Protein AF-A0A1F3VGE9-F1 (afdb_monomer_lite)

Sequence (311 aa):
MKFPKRQTTIAITLISFIFLSLITIWVYQKYFNGPDIVFTPEELERRELYYIVLKEIDHYPPPLISSAVQFFCYKKDQKWCMENAQKLATHHSPIIRTGVAKAMAYNDSDDSFEIIQKLRTDSDEMVRAEAIIALGGHQAEEFYAKVIELQHSVETLSNLEKVALYRTLLFFDKDNEVKQHAFNSLLFFASNGNFLYSQLAREILIDNFSTHPKIIELIQREIIRGDDSKAITKGFKILAEMKSSWPKDNYKILLTSPKLLTVAAAIPILQEICPPDLEKILSNIASRDSTLLTTKAISEVRTKCQQTPQN

pLDDT: mean 82.13, std 14.39, range [37.16, 98.56]

Radius of gyration: 25.21 Å; chains: 1; bounding box: 80×40×58 Å

Foldseek 3Di:
DDDPPVVVVVVVVVVVVVVVVVVVVCCCVVQPPDPDRDDPVVNVVPPVVLVVCQVPVVPDDLQSLLVSLQCCLQPPDVPVSLVCLVVQCPDPDLSSVLSSLNSLLRPADPSSVVSLVSQCPDPDLSSNLSSLLSLLSDPDPVSVVVLVVCVVVVVVHDLSNNLSSLLSQCSDPPDPVSVVVSLVVLLCCLVPNDPVSVVSSLVSCCVPPVPPPSNLVSLLVCLLVVPDLVSLLSSVVSCVVVVHCCCVVCVVSQLPDPDLSSNVSNLVVCLVNVDPCLVVSLVSNCVSDVDPVSVVSSVNSVVSSVPDPDD

Structure (mmCIF, N/CA/C/O backbone):
data_AF-A0A1F3VGE9-F1
#
_entry.id   AF-A0A1F3VGE9-F1
#
loop_
_atom_site.group_PDB
_atom_site.id
_atom_site.type_symbol
_atom_site.label_atom_id
_atom_site.label_alt_id
_atom_site.label_comp_id
_atom_site.label_asym_id
_atom_site.label_entity_id
_atom_site.label_seq_id
_atom_site.pdbx_PDB_ins_code
_atom_site.Cartn_x
_atom_site.Cartn_y
_atom_site.Cartn_z
_atom_site.occupancy
_atom_site.B_iso_or_equiv
_atom_site.auth_seq_id
_atom_site.auth_comp_id
_atom_site.auth_asym_id
_atom_site.auth_atom_id
_atom_site.pdbx_PDB_model_num
ATOM 1 N N . MET A 1 1 ? 59.532 -19.661 28.758 1.00 49.34 1 MET A N 1
ATOM 2 C CA . MET A 1 1 ? 58.729 -20.561 27.899 1.00 49.34 1 MET A CA 1
ATOM 3 C C . MET A 1 1 ? 58.397 -19.835 26.601 1.00 49.34 1 MET A C 1
ATOM 5 O O . MET A 1 1 ? 57.721 -18.818 26.651 1.00 49.34 1 MET A O 1
ATOM 9 N N . LYS A 1 2 ? 58.939 -20.281 25.459 1.00 53.66 2 LYS A N 1
ATOM 10 C CA . LYS A 1 2 ? 58.612 -19.730 24.132 1.00 53.66 2 LYS A CA 1
ATOM 11 C C . LYS A 1 2 ? 57.452 -20.546 23.562 1.00 53.66 2 LYS A C 1
ATOM 13 O O . LYS A 1 2 ? 57.654 -21.705 23.217 1.00 53.66 2 LYS A O 1
ATOM 18 N N . PHE A 1 3 ? 56.255 -19.966 23.489 1.00 49.88 3 PHE A N 1
ATOM 19 C CA . PHE A 1 3 ? 55.147 -20.600 22.774 1.00 49.88 3 PHE A CA 1
ATOM 20 C C . PHE A 1 3 ? 55.479 -20.667 21.273 1.00 49.88 3 PHE A C 1
ATOM 22 O O . PHE A 1 3 ? 56.020 -19.700 20.723 1.00 49.88 3 PHE A O 1
ATOM 29 N N . PRO A 1 4 ? 55.208 -21.792 20.592 1.00 59.50 4 PRO A N 1
ATOM 30 C CA . PRO A 1 4 ? 55.514 -21.931 19.175 1.00 59.50 4 PRO A CA 1
ATOM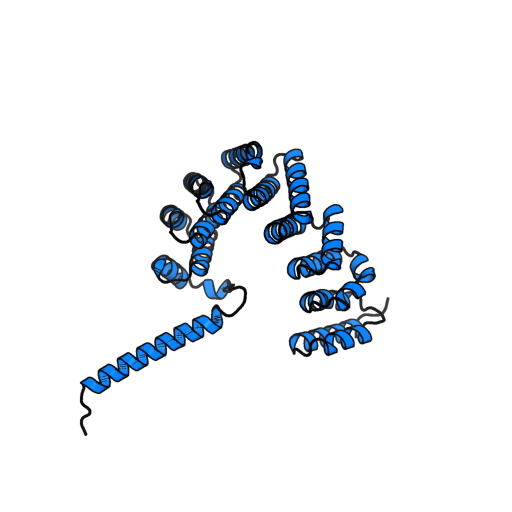 31 C C . PRO A 1 4 ? 54.661 -20.945 18.364 1.00 59.50 4 PRO A C 1
ATOM 33 O O . PRO A 1 4 ? 53.435 -21.000 18.414 1.00 59.50 4 PRO A O 1
ATOM 36 N N . LYS A 1 5 ? 55.311 -20.070 17.576 1.00 63.00 5 LYS A N 1
ATOM 37 C CA . LYS A 1 5 ? 54.693 -19.001 16.749 1.00 63.00 5 LYS A CA 1
ATOM 38 C C . LYS A 1 5 ? 53.486 -19.450 15.900 1.00 63.00 5 LYS A C 1
ATOM 40 O O . LYS A 1 5 ? 52.646 -18.635 15.523 1.00 63.00 5 LYS A O 1
ATOM 45 N N . ARG A 1 6 ? 53.385 -20.747 15.594 1.00 59.34 6 ARG A N 1
ATOM 46 C CA . ARG A 1 6 ? 52.264 -21.340 14.851 1.00 59.34 6 ARG A CA 1
ATOM 47 C C . ARG A 1 6 ? 50.955 -21.380 15.647 1.00 59.34 6 ARG A C 1
ATOM 49 O O . ARG A 1 6 ? 49.903 -21.159 15.062 1.00 59.34 6 ARG A O 1
ATOM 56 N N . GLN A 1 7 ? 51.007 -21.610 16.960 1.00 59.94 7 GLN A N 1
ATOM 57 C CA . GLN A 1 7 ? 49.802 -21.685 17.796 1.00 59.94 7 GLN A CA 1
ATOM 58 C C . GLN A 1 7 ? 49.171 -20.306 18.019 1.00 59.94 7 GLN A C 1
ATOM 60 O O . GLN A 1 7 ? 47.950 -20.183 18.018 1.00 59.94 7 GLN A O 1
ATOM 65 N N . THR A 1 8 ? 49.985 -19.253 18.108 1.00 68.00 8 THR A N 1
ATOM 66 C CA . THR A 1 8 ? 49.504 -17.870 18.234 1.00 68.00 8 THR A CA 1
ATOM 67 C C . THR A 1 8 ? 48.789 -17.384 16.978 1.00 68.00 8 THR A C 1
ATOM 69 O O . THR A 1 8 ? 47.780 -16.697 17.082 1.00 68.00 8 THR A O 1
ATOM 72 N N . THR A 1 9 ? 49.261 -17.778 15.792 1.00 71.19 9 THR A N 1
ATOM 73 C CA . THR A 1 9 ? 48.632 -17.374 14.524 1.00 71.19 9 THR A CA 1
ATOM 74 C C . THR A 1 9 ? 47.241 -17.995 14.379 1.00 71.19 9 THR A C 1
ATOM 76 O O . THR A 1 9 ? 46.285 -17.285 14.093 1.00 71.19 9 THR A O 1
ATOM 79 N N . ILE A 1 10 ? 47.103 -19.294 14.673 1.00 70.31 10 ILE A N 1
ATOM 80 C CA . ILE A 1 10 ? 45.812 -20.002 14.609 1.00 70.31 10 ILE A CA 1
ATOM 81 C C . ILE A 1 10 ? 44.817 -19.428 15.626 1.00 70.31 10 ILE A C 1
ATOM 83 O O . ILE A 1 10 ? 43.655 -19.220 15.289 1.00 70.31 10 ILE A O 1
ATOM 87 N N . ALA A 1 11 ? 45.272 -19.118 16.845 1.00 71.25 11 ALA A N 1
ATOM 88 C CA . ALA A 1 11 ? 44.423 -18.520 17.872 1.00 71.25 11 ALA A CA 1
ATOM 89 C C . ALA A 1 11 ? 43.894 -17.136 17.459 1.00 71.25 11 ALA A C 1
ATOM 91 O O . ALA A 1 11 ? 42.712 -16.860 17.639 1.00 71.25 11 ALA A O 1
ATOM 92 N N . ILE A 1 12 ? 44.734 -16.291 16.853 1.00 73.50 12 ILE A N 1
ATOM 93 C CA . ILE A 1 12 ? 44.317 -14.966 16.370 1.00 73.50 12 ILE A CA 1
ATOM 94 C C . ILE A 1 12 ? 43.288 -15.103 15.243 1.00 73.50 12 ILE A C 1
ATOM 96 O O . ILE A 1 12 ? 42.254 -14.446 15.293 1.00 73.50 12 ILE A O 1
ATOM 100 N N . THR A 1 13 ? 43.508 -15.994 14.270 1.00 69.88 13 THR A N 1
ATOM 101 C CA . THR A 1 13 ? 42.551 -16.202 13.171 1.00 69.88 13 THR A CA 1
ATOM 102 C C . THR A 1 13 ? 41.205 -16.730 13.675 1.00 69.88 13 THR A C 1
ATOM 104 O O . THR A 1 13 ? 40.162 -16.260 13.223 1.00 69.88 13 THR A O 1
ATOM 107 N N . LEU A 1 14 ? 41.207 -17.649 14.648 1.00 61.91 14 LEU A N 1
ATOM 108 C CA . LEU A 1 14 ? 39.972 -18.159 15.253 1.00 61.91 14 LEU A CA 1
ATOM 109 C C . LEU A 1 14 ? 39.219 -17.069 16.023 1.00 61.91 14 LEU A C 1
ATOM 111 O O . LEU A 1 14 ? 38.004 -16.954 15.888 1.00 61.91 14 LEU A O 1
ATOM 115 N N . ILE A 1 15 ? 39.931 -16.250 16.803 1.00 69.62 15 ILE A N 1
ATOM 116 C CA . ILE A 1 15 ? 39.333 -15.146 17.563 1.00 69.62 15 ILE A CA 1
ATOM 117 C C . ILE A 1 15 ? 38.744 -14.103 16.610 1.00 69.62 15 ILE A C 1
ATOM 119 O O . ILE A 1 15 ? 37.612 -13.674 16.816 1.00 69.62 15 ILE A O 1
ATOM 123 N N . SER A 1 16 ? 39.453 -13.741 15.537 1.00 61.44 16 SER A N 1
ATOM 124 C CA . SER A 1 16 ? 38.932 -12.828 14.516 1.00 61.44 16 SER A CA 1
ATOM 125 C C . SER A 1 16 ? 37.688 -13.389 13.825 1.00 61.44 16 SER A C 1
ATOM 127 O O . SER A 1 16 ? 36.735 -12.644 13.624 1.00 61.44 16 SER A O 1
ATOM 129 N N . PHE A 1 17 ? 37.651 -14.689 13.516 1.00 61.88 17 PHE A N 1
ATOM 130 C CA . PHE A 1 17 ? 36.489 -15.329 12.891 1.00 61.88 17 PHE A CA 1
ATOM 131 C C . PHE A 1 17 ? 35.273 -15.385 13.826 1.00 61.88 17 PHE A C 1
ATOM 133 O O . PHE A 1 17 ? 34.155 -15.085 13.408 1.00 61.88 17 PHE A O 1
ATOM 140 N N . ILE A 1 18 ? 35.486 -15.712 15.104 1.00 61.31 18 ILE A N 1
ATOM 141 C CA . ILE A 1 18 ? 34.432 -15.707 16.128 1.00 61.31 18 ILE A CA 1
ATOM 142 C C . ILE A 1 18 ? 33.910 -14.285 16.338 1.00 61.31 18 ILE A C 1
ATOM 144 O O . ILE A 1 18 ? 32.702 -14.084 16.392 1.00 61.31 18 ILE A O 1
ATOM 148 N N . PHE A 1 19 ? 34.794 -13.290 16.402 1.00 59.34 19 PHE A N 1
ATOM 149 C CA . PHE A 1 19 ? 34.399 -11.895 16.577 1.00 59.34 19 PHE A CA 1
ATOM 150 C C . PHE A 1 19 ? 33.610 -11.372 15.371 1.00 59.34 19 PHE A C 1
ATOM 152 O O . PHE A 1 19 ? 32.571 -10.744 15.557 1.00 59.34 19 PHE A O 1
ATOM 159 N N . LEU A 1 20 ? 34.033 -11.700 14.144 1.00 54.12 20 LEU A N 1
ATOM 160 C CA . LEU A 1 20 ? 33.279 -11.367 12.934 1.00 54.12 20 LEU A CA 1
ATOM 161 C C . LEU A 1 20 ? 31.905 -12.043 12.945 1.00 54.12 20 LEU A C 1
ATOM 163 O O . LEU A 1 20 ? 30.905 -11.373 12.739 1.00 54.12 20 LEU A O 1
ATOM 167 N N . SER A 1 21 ? 31.848 -13.336 13.277 1.00 52.16 21 SER A N 1
ATOM 168 C CA . SER A 1 21 ? 30.598 -14.103 13.337 1.00 52.16 21 SER A CA 1
ATOM 169 C C . SER A 1 21 ? 29.644 -13.569 14.405 1.00 52.16 21 SER A C 1
ATOM 171 O O . SER A 1 21 ? 28.446 -13.488 14.167 1.00 52.16 21 SER A O 1
ATOM 173 N N . LEU A 1 22 ? 30.155 -13.156 15.568 1.00 50.38 22 LEU A N 1
ATOM 174 C CA . LEU A 1 22 ? 29.355 -12.550 16.632 1.00 50.38 22 LEU A CA 1
ATOM 175 C C . LEU A 1 22 ? 28.883 -11.142 16.269 1.00 50.38 22 LEU A C 1
ATOM 177 O O . LEU A 1 22 ? 27.759 -10.795 16.611 1.00 50.38 22 LEU A O 1
ATOM 181 N N . ILE A 1 23 ? 29.680 -10.354 15.539 1.00 53.56 23 ILE A N 1
ATOM 182 C CA . ILE A 1 23 ? 29.220 -9.084 14.964 1.00 53.56 23 ILE A CA 1
ATOM 183 C C . ILE A 1 23 ? 28.134 -9.352 13.930 1.00 53.56 23 ILE A C 1
ATOM 185 O O . ILE A 1 23 ? 27.104 -8.696 13.977 1.00 53.56 23 ILE A O 1
ATOM 189 N N . THR A 1 24 ? 28.305 -10.330 13.039 1.00 47.81 24 THR A N 1
ATOM 190 C CA . THR A 1 24 ? 27.289 -10.686 12.045 1.00 47.81 24 THR A CA 1
ATOM 191 C C . THR A 1 24 ? 26.015 -11.183 12.714 1.00 47.81 24 THR A C 1
ATOM 193 O O . THR A 1 24 ? 24.946 -10.749 12.318 1.00 47.81 24 THR A O 1
ATOM 196 N N . ILE A 1 25 ? 26.098 -12.018 13.756 1.00 46.88 25 ILE A N 1
ATOM 197 C CA . ILE A 1 25 ? 24.939 -12.499 14.522 1.00 46.88 25 ILE A CA 1
ATOM 198 C C . ILE A 1 25 ? 24.297 -11.365 15.319 1.00 46.88 25 ILE A C 1
ATOM 200 O O . ILE A 1 25 ? 23.079 -11.284 15.354 1.00 46.88 25 ILE A O 1
ATOM 204 N N . TRP A 1 26 ? 25.070 -10.470 15.934 1.00 52.56 26 TRP A N 1
ATOM 205 C CA . TRP A 1 26 ? 24.529 -9.323 16.663 1.00 52.56 26 TRP A CA 1
ATOM 206 C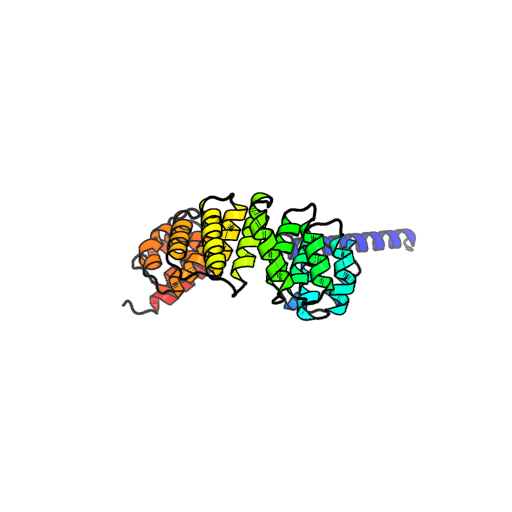 C . TRP A 1 26 ? 23.876 -8.320 15.715 1.00 52.56 26 TRP A C 1
ATOM 208 O O . TRP A 1 26 ? 22.783 -7.847 15.995 1.00 52.56 26 TRP A O 1
ATOM 218 N N . VAL A 1 27 ? 24.489 -8.053 14.560 1.00 47.47 27 VAL A N 1
ATOM 219 C CA . VAL A 1 27 ? 23.890 -7.269 13.477 1.00 47.47 27 VAL A CA 1
ATOM 220 C C . VAL A 1 27 ? 22.631 -7.983 12.976 1.00 47.47 27 VAL A C 1
ATOM 222 O O . VAL A 1 27 ? 21.576 -7.375 12.874 1.00 47.47 27 VAL A O 1
ATOM 225 N N . TYR A 1 28 ? 22.677 -9.294 12.767 1.00 42.28 28 TYR A N 1
ATOM 226 C CA . TYR A 1 28 ? 21.523 -10.080 12.345 1.00 42.28 28 TYR A CA 1
ATOM 227 C C . TYR A 1 28 ? 20.379 -10.039 13.373 1.00 42.28 28 TYR A C 1
ATOM 229 O O . TYR A 1 28 ? 19.236 -9.767 13.040 1.00 42.28 28 TYR A O 1
ATOM 237 N N . GLN A 1 29 ? 20.664 -10.226 14.656 1.00 45.66 29 GLN A N 1
ATOM 238 C CA . GLN A 1 29 ? 19.653 -10.221 15.712 1.00 45.66 29 GLN A CA 1
ATOM 239 C C . GLN A 1 29 ? 19.107 -8.820 15.987 1.00 45.66 29 GLN A C 1
ATOM 241 O O . GLN A 1 29 ? 17.907 -8.667 16.198 1.00 45.66 29 GLN A O 1
ATOM 246 N N . LYS A 1 30 ? 19.968 -7.800 15.964 1.00 44.12 30 LYS A N 1
ATOM 247 C CA . LYS A 1 30 ? 19.589 -6.406 16.209 1.00 44.12 30 LYS A CA 1
ATOM 248 C C . LYS A 1 30 ? 18.834 -5.794 15.033 1.00 44.12 30 LYS A C 1
ATOM 250 O O . LYS A 1 30 ? 17.945 -4.983 15.264 1.00 44.12 30 LYS A O 1
ATOM 255 N N . TYR A 1 31 ? 19.181 -6.175 13.805 1.00 42.12 31 TYR A N 1
ATOM 256 C CA . TYR A 1 31 ? 18.636 -5.557 12.599 1.00 42.12 31 TYR A CA 1
ATOM 257 C C . TYR A 1 31 ? 17.689 -6.460 11.801 1.00 42.12 31 TYR A C 1
ATOM 259 O O . TYR A 1 31 ? 16.960 -5.908 10.998 1.00 42.12 31 TYR A O 1
ATOM 267 N N . PHE A 1 32 ? 17.643 -7.789 11.998 1.00 43.38 32 PHE A N 1
ATOM 268 C CA . PHE A 1 32 ? 16.912 -8.723 11.111 1.00 43.38 32 PHE A CA 1
ATOM 269 C C . PHE A 1 32 ? 15.907 -9.676 11.793 1.00 43.38 32 PHE A C 1
ATOM 271 O O . PHE A 1 32 ? 15.154 -10.333 11.082 1.00 43.38 32 PHE A O 1
ATOM 278 N N . ASN A 1 33 ? 15.820 -9.741 13.130 1.00 38.09 33 ASN A N 1
ATOM 279 C CA . ASN A 1 33 ? 14.820 -10.572 13.840 1.00 38.09 33 ASN A CA 1
ATOM 280 C C . ASN A 1 33 ? 13.519 -9.824 14.222 1.00 38.09 33 ASN A C 1
ATOM 282 O O . ASN A 1 33 ? 12.713 -10.335 15.000 1.00 38.09 33 ASN A O 1
ATOM 286 N N . GLY A 1 34 ? 13.302 -8.619 13.686 1.00 39.38 34 GLY A N 1
ATOM 287 C CA . GLY A 1 34 ? 12.029 -7.895 13.767 1.00 39.38 34 GLY A CA 1
ATOM 288 C C . GLY A 1 34 ? 11.223 -8.043 12.467 1.00 39.38 34 GLY A C 1
ATOM 289 O O . GLY A 1 34 ? 11.831 -8.163 11.406 1.00 39.38 34 GLY A O 1
ATOM 290 N N . PRO A 1 35 ? 9.877 -8.023 12.511 1.00 37.16 35 PRO A N 1
ATOM 291 C CA . PRO A 1 35 ? 9.037 -8.319 11.348 1.00 37.16 35 PRO A CA 1
ATOM 292 C C . PRO A 1 35 ? 9.045 -7.273 10.220 1.00 37.16 35 PRO A C 1
ATOM 294 O O . PRO A 1 35 ? 8.395 -7.514 9.220 1.00 37.16 35 PRO A O 1
ATOM 297 N N . ASP A 1 36 ? 9.780 -6.166 10.318 1.00 41.88 36 ASP A N 1
ATOM 298 C CA . ASP A 1 36 ? 9.982 -5.211 9.222 1.00 41.88 36 ASP A CA 1
ATOM 299 C C . ASP A 1 36 ? 11.274 -4.422 9.518 1.00 41.88 36 ASP A C 1
ATOM 301 O O . ASP A 1 36 ? 11.336 -3.661 10.485 1.00 41.88 36 ASP A O 1
ATOM 305 N N . ILE A 1 37 ? 12.336 -4.615 8.728 1.00 45.12 37 ILE A N 1
ATOM 306 C CA . ILE A 1 37 ? 13.574 -3.828 8.860 1.00 45.12 37 ILE A CA 1
ATOM 307 C C . ILE A 1 37 ? 13.350 -2.480 8.183 1.00 45.12 37 ILE A C 1
ATOM 309 O O . ILE A 1 37 ? 13.456 -2.361 6.963 1.00 45.12 37 ILE A O 1
ATOM 313 N N . VAL A 1 38 ? 13.073 -1.453 8.977 1.00 46.47 38 VAL A N 1
ATOM 314 C CA . VAL A 1 38 ? 13.144 -0.058 8.540 1.00 46.47 38 VAL A CA 1
ATOM 315 C C . VAL A 1 38 ? 14.369 0.541 9.217 1.00 46.47 38 VAL A C 1
ATOM 317 O O . VAL A 1 38 ? 14.313 0.898 10.391 1.00 46.47 38 VAL A O 1
ATOM 320 N N . PHE A 1 39 ? 15.498 0.614 8.506 1.00 48.69 39 PHE A N 1
ATOM 321 C CA . PHE A 1 39 ? 16.605 1.462 8.956 1.00 48.69 39 PHE A CA 1
ATOM 322 C C . PHE A 1 39 ? 16.076 2.892 9.083 1.00 48.69 39 PHE A C 1
ATOM 324 O O . PHE A 1 39 ? 15.356 3.360 8.192 1.00 48.69 39 PHE A O 1
ATOM 331 N N . THR A 1 40 ? 16.402 3.594 10.169 1.00 49.88 40 THR A N 1
ATOM 332 C CA . THR A 1 40 ? 15.954 4.984 10.277 1.00 49.88 40 THR A CA 1
ATOM 333 C C . THR A 1 40 ? 16.675 5.828 9.219 1.00 49.88 40 THR A C 1
ATOM 335 O O . THR A 1 40 ? 17.835 5.553 8.888 1.00 49.88 40 THR A O 1
ATOM 338 N N . PRO A 1 41 ? 16.029 6.869 8.666 1.00 48.59 41 PRO A N 1
ATOM 339 C CA . PRO A 1 41 ? 16.685 7.796 7.745 1.00 48.59 41 PRO A CA 1
ATOM 340 C C . PRO A 1 41 ? 18.025 8.345 8.275 1.00 48.59 41 PRO A C 1
ATOM 342 O O . PRO A 1 41 ? 18.946 8.551 7.491 1.00 48.59 41 PRO A O 1
ATOM 345 N N . GLU A 1 42 ? 18.167 8.502 9.597 1.00 54.81 42 GLU A N 1
ATOM 346 C CA . GLU A 1 42 ? 19.389 8.965 10.274 1.00 54.81 42 GLU A CA 1
ATOM 347 C C . GLU A 1 42 ? 20.516 7.917 10.311 1.00 54.81 42 GLU A C 1
ATOM 349 O O . GLU A 1 42 ? 21.690 8.263 10.183 1.00 54.81 42 GLU A O 1
ATOM 354 N N . GLU A 1 43 ? 20.197 6.624 10.437 1.00 54.81 43 GLU A N 1
ATOM 355 C CA . GLU A 1 43 ? 21.196 5.543 10.348 1.00 54.81 43 GLU A CA 1
ATOM 356 C C . GLU A 1 43 ? 21.736 5.382 8.917 1.00 54.81 43 GLU A C 1
ATOM 358 O O . GLU A 1 43 ? 22.895 5.013 8.709 1.00 54.81 43 GLU A O 1
ATOM 363 N N . LEU A 1 44 ? 20.903 5.722 7.935 1.00 54.31 44 LEU A N 1
ATOM 364 C CA . LEU A 1 44 ? 21.164 5.638 6.501 1.00 54.31 44 LEU A CA 1
ATOM 365 C C . LEU A 1 44 ? 21.806 6.900 5.901 1.00 54.31 44 LEU A C 1
ATOM 367 O O . LEU A 1 44 ? 22.292 6.872 4.769 1.00 54.31 44 LEU A O 1
ATOM 371 N N . GLU A 1 45 ? 21.856 8.009 6.640 1.00 57.09 45 GLU A N 1
ATOM 372 C CA . GLU A 1 45 ? 22.426 9.274 6.160 1.00 57.09 45 GLU A CA 1
ATOM 373 C C . GLU A 1 45 ? 23.949 9.236 5.952 1.00 57.09 45 GLU A C 1
ATOM 375 O O . GLU A 1 45 ? 24.519 10.120 5.297 1.00 57.09 45 GLU A O 1
ATOM 380 N N . ARG A 1 46 ? 24.636 8.189 6.431 1.00 62.44 46 ARG A N 1
ATOM 381 C CA . ARG A 1 46 ? 26.052 7.969 6.113 1.00 62.44 46 ARG A CA 1
ATOM 382 C C . ARG A 1 46 ? 26.189 7.527 4.658 1.00 62.44 46 ARG A C 1
ATOM 384 O O . ARG A 1 46 ? 26.238 6.338 4.362 1.00 62.44 46 ARG A O 1
ATOM 391 N N . ARG A 1 47 ? 26.308 8.512 3.760 1.00 56.12 47 ARG A N 1
ATOM 392 C CA . ARG A 1 47 ? 26.534 8.378 2.303 1.00 56.12 47 ARG A CA 1
ATOM 393 C C . ARG A 1 47 ? 27.476 7.230 1.922 1.00 56.12 47 ARG A C 1
ATOM 395 O O . ARG A 1 47 ? 27.235 6.544 0.935 1.00 56.12 47 ARG A O 1
ATOM 402 N N . GLU A 1 48 ? 28.532 7.022 2.702 1.00 65.62 48 GLU A N 1
ATOM 403 C CA . GLU A 1 48 ? 29.527 5.974 2.466 1.00 65.62 48 GLU A CA 1
ATOM 404 C C . GLU A 1 48 ? 28.946 4.564 2.575 1.00 65.62 48 GLU A C 1
ATOM 406 O O . GLU A 1 48 ? 29.247 3.727 1.732 1.00 65.62 48 GLU A O 1
ATOM 411 N N . LEU A 1 49 ? 28.069 4.307 3.550 1.00 63.94 49 LEU A N 1
ATOM 412 C CA . LEU A 1 49 ? 27.499 2.979 3.791 1.00 63.94 49 LEU A CA 1
ATOM 413 C C . LEU A 1 49 ? 26.730 2.484 2.565 1.00 63.94 49 LEU A C 1
ATOM 415 O O . LEU A 1 49 ? 26.808 1.335 2.158 1.00 63.94 49 LEU A O 1
ATOM 419 N N . TYR A 1 50 ? 26.023 3.411 1.950 1.00 68.12 50 TYR A N 1
ATOM 420 C CA . TYR A 1 50 ? 25.096 3.182 0.868 1.00 68.12 50 TYR A CA 1
ATOM 421 C C . TYR A 1 50 ? 25.836 2.996 -0.469 1.00 68.12 50 TYR A C 1
ATOM 423 O O . TYR A 1 50 ? 25.543 2.068 -1.221 1.00 68.12 50 TYR A O 1
ATOM 431 N N . TYR A 1 51 ? 26.888 3.789 -0.705 1.00 66.50 51 TYR A N 1
ATOM 432 C CA . TYR A 1 51 ? 27.833 3.557 -1.801 1.00 66.50 51 TYR A CA 1
ATOM 433 C C . TYR A 1 51 ? 28.578 2.223 -1.659 1.00 66.50 51 TYR A C 1
ATOM 435 O O . TYR A 1 51 ? 28.810 1.545 -2.657 1.00 66.50 51 TYR A O 1
ATOM 443 N N . ILE A 1 52 ? 28.946 1.834 -0.435 1.00 68.56 52 ILE A N 1
ATOM 444 C CA . ILE A 1 52 ? 29.588 0.544 -0.153 1.00 68.56 52 ILE A CA 1
ATOM 445 C C . ILE A 1 52 ? 28.616 -0.608 -0.430 1.00 68.56 52 ILE A C 1
ATOM 447 O O . ILE A 1 52 ? 28.992 -1.550 -1.120 1.00 68.56 52 ILE A O 1
ATOM 451 N N . VAL A 1 53 ? 27.362 -0.506 0.028 1.00 70.25 53 VAL A N 1
ATOM 452 C CA . VAL A 1 53 ? 26.310 -1.504 -0.238 1.00 70.25 53 VAL A CA 1
ATOM 453 C C . VAL A 1 53 ? 26.119 -1.735 -1.735 1.00 70.25 53 VAL A C 1
ATOM 455 O O . VAL A 1 53 ? 25.967 -2.871 -2.168 1.00 70.25 53 VAL A O 1
ATOM 458 N N . LEU A 1 54 ? 26.168 -0.672 -2.536 1.00 69.81 54 LEU A N 1
ATOM 459 C CA . LEU A 1 54 ? 25.957 -0.761 -3.980 1.00 69.81 54 LEU A CA 1
ATOM 460 C C . LEU A 1 54 ? 27.197 -1.222 -4.756 1.00 69.81 54 LEU A C 1
ATOM 462 O O . LEU A 1 54 ? 27.053 -1.865 -5.794 1.00 69.81 54 LEU A O 1
ATOM 466 N N . LYS A 1 55 ? 28.408 -0.931 -4.264 1.00 74.50 55 LYS A N 1
ATOM 467 C CA . LYS A 1 55 ? 29.653 -1.487 -4.824 1.00 74.50 55 LYS A CA 1
ATOM 468 C C . LYS A 1 55 ? 29.780 -2.984 -4.567 1.00 74.50 55 LYS A C 1
ATOM 470 O O . LYS A 1 55 ? 30.301 -3.700 -5.412 1.00 74.50 55 LYS A O 1
ATOM 475 N N . GLU A 1 56 ? 29.263 -3.438 -3.435 1.00 79.75 56 GLU A N 1
ATOM 476 C CA . GLU A 1 56 ? 29.331 -4.821 -2.973 1.00 79.75 56 GLU A CA 1
ATOM 477 C C . GLU A 1 56 ? 27.944 -5.473 -3.010 1.00 79.75 56 GLU A C 1
ATOM 479 O O . GLU A 1 56 ? 27.536 -6.152 -2.072 1.00 79.75 56 GLU A O 1
ATOM 484 N N . ILE A 1 57 ? 27.192 -5.237 -4.088 1.00 76.44 57 ILE A N 1
ATOM 485 C CA . ILE A 1 57 ? 25.778 -5.619 -4.180 1.00 76.44 57 ILE A CA 1
ATOM 486 C C . ILE A 1 57 ? 25.536 -7.121 -3.973 1.00 76.44 57 ILE A C 1
ATOM 488 O O . ILE A 1 57 ? 24.501 -7.513 -3.452 1.00 76.44 57 ILE A O 1
ATOM 492 N N . ASP A 1 58 ? 26.508 -7.966 -4.308 1.00 76.94 58 ASP A N 1
ATOM 493 C CA . ASP A 1 58 ? 26.409 -9.415 -4.118 1.00 76.94 58 ASP A CA 1
ATOM 494 C C . ASP A 1 58 ? 26.639 -9.849 -2.653 1.00 76.94 58 ASP A C 1
ATOM 496 O O . ASP A 1 58 ? 26.345 -10.985 -2.285 1.00 76.94 58 ASP A O 1
ATOM 500 N N . HIS A 1 59 ? 27.137 -8.951 -1.796 1.00 78.38 59 HIS A N 1
ATOM 501 C CA . HIS A 1 59 ? 27.480 -9.224 -0.396 1.00 78.38 59 HIS A CA 1
ATOM 502 C C . HIS A 1 59 ? 26.410 -8.775 0.607 1.00 78.38 59 HIS A C 1
ATOM 504 O O . HIS A 1 59 ? 26.526 -9.084 1.796 1.00 78.38 59 HIS A O 1
ATOM 510 N N . TYR A 1 60 ? 25.373 -8.056 0.164 1.00 76.56 60 TYR A N 1
ATOM 511 C CA . TYR A 1 60 ? 24.330 -7.531 1.046 1.00 76.56 60 TYR A CA 1
ATOM 512 C C . TYR A 1 60 ? 22.962 -8.186 0.812 1.00 76.56 60 TYR A C 1
ATOM 514 O O . TYR A 1 60 ? 22.655 -8.652 -0.285 1.00 76.56 60 TYR A O 1
ATOM 522 N N . PRO A 1 61 ? 22.089 -8.211 1.836 1.00 80.50 61 PRO A N 1
ATOM 523 C CA . PRO A 1 61 ? 20.732 -8.715 1.678 1.00 80.50 61 PRO A CA 1
ATOM 524 C C . PRO A 1 61 ? 19.943 -7.905 0.630 1.00 80.50 61 PRO A C 1
ATOM 526 O O . PRO A 1 61 ? 19.948 -6.670 0.689 1.00 80.50 61 PRO A O 1
ATOM 529 N N . PRO A 1 62 ? 19.180 -8.560 -0.268 1.00 80.31 62 PRO A N 1
ATOM 530 C CA . PRO A 1 62 ? 18.405 -7.877 -1.306 1.00 80.31 62 PRO A CA 1
ATOM 531 C C . PRO A 1 62 ? 17.482 -6.741 -0.825 1.00 80.31 62 PRO A C 1
ATOM 533 O O . PRO A 1 62 ? 17.407 -5.731 -1.526 1.00 80.31 62 PRO A O 1
ATOM 536 N N . PRO A 1 63 ? 16.809 -6.824 0.346 1.00 77.62 63 PRO A N 1
ATOM 537 C CA . PRO A 1 63 ? 15.989 -5.715 0.841 1.00 77.62 63 PRO A CA 1
ATOM 538 C C . PRO A 1 63 ? 16.791 -4.441 1.128 1.00 77.62 63 PRO A C 1
ATOM 540 O O . PRO A 1 63 ? 16.345 -3.349 0.787 1.00 77.62 63 PRO A O 1
ATOM 543 N N . LEU A 1 64 ? 17.996 -4.571 1.695 1.00 76.06 64 LEU A N 1
ATOM 544 C CA . LEU A 1 64 ? 18.865 -3.425 1.977 1.00 76.06 64 LEU A CA 1
ATOM 545 C C . LEU A 1 64 ? 19.307 -2.745 0.676 1.00 76.06 64 LEU A C 1
ATOM 547 O O . LEU A 1 64 ? 19.288 -1.521 0.574 1.00 76.06 64 LEU A O 1
ATOM 551 N N . ILE A 1 65 ? 19.651 -3.544 -0.332 1.00 79.44 65 ILE A N 1
ATOM 552 C CA . ILE A 1 65 ? 20.042 -3.052 -1.655 1.00 79.44 65 ILE A CA 1
ATOM 553 C C . ILE A 1 65 ? 18.868 -2.352 -2.339 1.00 79.44 65 ILE A C 1
ATOM 555 O O . ILE A 1 65 ? 19.033 -1.266 -2.882 1.00 79.44 65 ILE A O 1
ATOM 559 N N . SER A 1 66 ? 17.673 -2.938 -2.285 1.00 79.81 66 SER A N 1
ATOM 560 C CA . SER A 1 66 ? 16.460 -2.342 -2.852 1.00 79.81 66 SER A CA 1
ATOM 561 C C . SER A 1 66 ? 16.159 -0.968 -2.243 1.00 79.81 66 SER A C 1
ATOM 563 O O . SER A 1 66 ? 15.917 -0.007 -2.976 1.00 79.81 66 SER A O 1
ATOM 565 N N . SER A 1 67 ? 16.260 -0.842 -0.915 1.00 78.19 67 SER A N 1
ATOM 566 C CA . SER A 1 67 ? 16.127 0.439 -0.211 1.00 78.19 67 SER A CA 1
ATOM 567 C C . SER A 1 67 ? 17.233 1.429 -0.582 1.00 78.19 67 SER A C 1
ATOM 569 O O . SER A 1 67 ? 16.953 2.612 -0.777 1.00 78.19 67 SER A O 1
ATOM 571 N N . ALA A 1 68 ? 18.474 0.955 -0.738 1.00 79.00 68 ALA A N 1
ATOM 572 C CA . ALA A 1 68 ? 19.592 1.781 -1.187 1.00 79.00 68 ALA A CA 1
ATOM 573 C C . ALA A 1 68 ? 19.342 2.376 -2.572 1.00 79.00 68 ALA A C 1
ATOM 575 O O . ALA A 1 68 ? 19.459 3.587 -2.750 1.00 79.00 68 ALA A O 1
ATOM 576 N N . VAL A 1 69 ? 18.943 1.541 -3.535 1.00 81.88 69 VAL A N 1
ATOM 577 C CA . VAL A 1 69 ? 18.636 1.967 -4.906 1.00 81.88 69 VAL A CA 1
ATOM 578 C C . VAL A 1 69 ? 17.553 3.047 -4.903 1.00 81.88 69 VAL A C 1
ATOM 580 O O . VAL A 1 69 ? 17.761 4.118 -5.470 1.00 81.88 69 VAL A O 1
ATOM 583 N N . GLN A 1 70 ? 16.443 2.816 -4.195 1.00 81.88 70 GLN A N 1
ATOM 584 C CA . GLN A 1 70 ? 15.359 3.798 -4.067 1.00 81.88 70 GLN A CA 1
ATOM 585 C C . GLN A 1 70 ? 15.849 5.124 -3.473 1.00 81.88 70 GLN A C 1
ATOM 587 O O . GLN A 1 70 ? 15.573 6.193 -4.018 1.00 81.88 70 GLN A O 1
ATOM 592 N N . PHE A 1 71 ? 16.619 5.065 -2.383 1.00 80.88 71 PHE A N 1
ATOM 593 C CA . PHE A 1 71 ?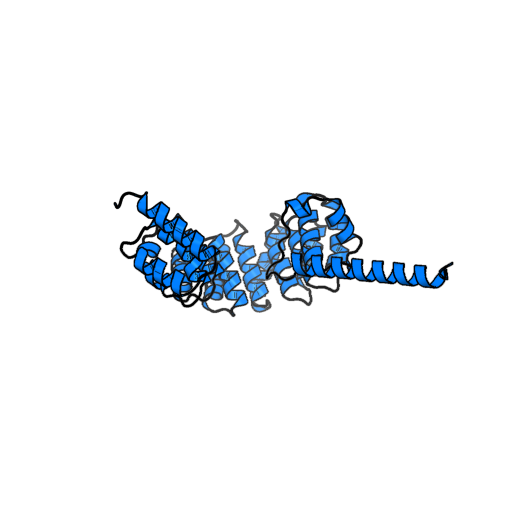 17.124 6.255 -1.706 1.00 80.88 71 PHE A CA 1
ATOM 594 C C . PHE A 1 71 ? 18.052 7.096 -2.597 1.00 80.88 71 PHE A C 1
ATOM 596 O O . PHE A 1 71 ? 17.896 8.318 -2.665 1.00 80.88 71 PHE A O 1
ATOM 603 N N . PHE A 1 72 ? 19.002 6.467 -3.296 1.00 77.62 72 PHE A N 1
ATOM 604 C CA . PHE A 1 72 ? 19.949 7.188 -4.154 1.00 77.62 72 PHE A CA 1
ATOM 605 C C . PHE A 1 72 ? 19.276 7.882 -5.325 1.00 77.62 72 PHE A C 1
ATOM 607 O O . PHE A 1 72 ? 19.548 9.062 -5.573 1.00 77.62 72 PHE A O 1
ATOM 614 N N . CYS A 1 73 ? 18.392 7.153 -6.002 1.00 78.56 73 CYS A N 1
ATOM 615 C CA . CYS A 1 73 ? 17.652 7.661 -7.142 1.00 78.56 73 CYS A CA 1
ATOM 616 C C . CYS A 1 73 ? 16.725 8.814 -6.750 1.00 78.56 73 CYS A C 1
ATOM 618 O O . CYS A 1 73 ? 16.643 9.796 -7.480 1.00 78.56 73 CYS A O 1
ATOM 620 N N . TYR A 1 74 ? 16.102 8.753 -5.567 1.00 79.75 74 TYR A N 1
ATOM 621 C CA . TYR A 1 74 ? 15.218 9.820 -5.099 1.00 79.75 74 TYR A CA 1
ATOM 622 C C . TYR A 1 74 ? 15.961 11.077 -4.610 1.00 79.75 74 TYR A C 1
ATOM 624 O O . TYR A 1 74 ? 15.494 12.193 -4.827 1.00 79.75 74 TYR A O 1
ATOM 632 N N . LYS A 1 75 ? 17.087 10.940 -3.891 1.00 74.25 75 LYS A N 1
ATOM 633 C CA . LYS A 1 75 ? 17.649 12.062 -3.108 1.00 74.25 75 LYS A CA 1
ATOM 634 C C . LYS A 1 75 ? 18.953 12.666 -3.602 1.00 74.25 75 LYS A C 1
ATOM 636 O O . LYS A 1 75 ? 19.280 13.754 -3.118 1.00 74.25 75 LYS A O 1
ATOM 641 N N . LYS A 1 76 ? 19.767 11.972 -4.403 1.00 66.62 76 LYS A N 1
ATOM 642 C CA . LYS A 1 76 ? 21.200 12.323 -4.457 1.00 66.62 76 LYS A CA 1
ATOM 643 C C . LYS A 1 76 ? 21.835 12.340 -5.833 1.00 66.62 76 LYS A C 1
ATOM 645 O O . LYS A 1 76 ? 22.573 13.284 -6.096 1.00 66.62 76 LYS A O 1
ATOM 650 N N . ASP A 1 77 ? 21.625 11.319 -6.656 1.00 75.75 77 ASP A N 1
ATOM 651 C CA . ASP A 1 77 ? 22.449 11.151 -7.854 1.00 75.75 77 ASP A CA 1
ATOM 652 C C . ASP A 1 77 ? 21.674 10.454 -8.975 1.00 75.75 77 ASP A C 1
ATOM 654 O O . ASP A 1 77 ? 21.706 9.231 -9.121 1.00 75.75 77 ASP A O 1
ATOM 658 N N . GLN A 1 78 ? 20.949 11.253 -9.764 1.00 78.75 78 GLN A N 1
ATOM 659 C CA . GLN A 1 78 ? 20.216 10.758 -10.931 1.00 78.75 78 GLN A CA 1
ATOM 660 C C . GLN A 1 78 ? 21.154 10.128 -11.965 1.00 78.75 78 GLN A C 1
ATOM 662 O O . GLN A 1 78 ? 20.777 9.150 -12.602 1.00 78.75 78 GLN A O 1
ATOM 667 N N . LYS A 1 79 ? 22.390 10.625 -12.094 1.00 82.00 79 LYS A N 1
ATOM 668 C CA . LYS A 1 79 ? 23.362 10.079 -13.041 1.00 82.00 79 LYS A CA 1
ATOM 669 C C . LYS A 1 79 ? 23.794 8.676 -12.627 1.00 82.00 79 LYS A C 1
ATOM 671 O O . LYS A 1 79 ? 23.654 7.746 -13.415 1.00 82.00 79 LYS A O 1
ATOM 676 N N . TRP A 1 80 ? 24.240 8.506 -11.380 1.00 82.50 80 TRP A N 1
ATOM 677 C CA . TRP A 1 80 ? 24.576 7.183 -10.846 1.00 82.50 80 TRP A CA 1
ATOM 678 C C . TRP A 1 80 ? 23.379 6.234 -10.941 1.00 82.50 80 TRP A C 1
ATOM 680 O O . TRP A 1 80 ? 23.538 5.074 -11.331 1.00 82.50 80 TRP A O 1
ATOM 690 N N . CYS A 1 81 ? 22.186 6.738 -10.605 1.00 84.06 81 CYS A N 1
ATOM 691 C CA . CYS A 1 81 ? 20.948 5.980 -10.680 1.00 84.06 81 CYS A CA 1
ATOM 692 C C . CYS A 1 81 ? 20.743 5.401 -12.080 1.00 84.06 81 CYS A C 1
ATOM 694 O O . CYS A 1 81 ? 20.587 4.191 -12.196 1.00 84.06 81 CYS A O 1
ATOM 696 N N . MET A 1 82 ? 20.823 6.216 -13.134 1.00 86.19 82 MET A N 1
ATOM 697 C CA . MET A 1 82 ? 20.618 5.738 -14.505 1.00 86.19 82 MET A CA 1
ATOM 698 C C . MET A 1 82 ? 21.737 4.810 -14.980 1.00 86.19 82 MET A C 1
ATOM 700 O O . MET A 1 82 ? 21.450 3.741 -15.519 1.00 86.19 82 MET A O 1
ATOM 704 N N . GLU A 1 83 ? 22.999 5.135 -14.682 1.00 84.62 83 GLU A N 1
ATOM 705 C CA . GLU A 1 83 ? 24.156 4.297 -15.036 1.00 84.62 83 GLU A CA 1
ATOM 706 C C . GLU A 1 83 ? 24.064 2.879 -14.445 1.00 84.62 83 GLU A C 1
ATOM 708 O O . GLU A 1 83 ? 24.534 1.911 -15.046 1.00 84.62 83 GLU A O 1
ATOM 713 N N . ASN A 1 84 ? 23.450 2.732 -13.266 1.00 86.44 84 ASN A N 1
ATOM 714 C CA . ASN A 1 84 ? 23.363 1.450 -12.568 1.00 86.44 84 ASN A CA 1
ATOM 715 C C . ASN A 1 84 ? 21.996 0.776 -12.718 1.00 86.44 84 ASN A C 1
ATOM 717 O O . ASN A 1 84 ? 21.936 -0.455 -12.735 1.00 86.44 84 ASN A O 1
ATOM 721 N N . ALA A 1 85 ? 20.907 1.532 -12.868 1.00 89.88 85 ALA A N 1
ATOM 722 C CA . ALA A 1 85 ? 19.551 1.000 -12.961 1.00 89.88 85 ALA A CA 1
ATOM 723 C C . ALA A 1 85 ? 19.420 -0.024 -14.087 1.00 89.88 85 ALA A C 1
ATOM 725 O O . ALA A 1 85 ? 18.795 -1.060 -13.888 1.00 89.88 85 ALA A O 1
ATOM 726 N N . GLN A 1 86 ? 20.081 0.183 -15.227 1.00 89.75 86 GLN A N 1
ATOM 727 C CA . GLN A 1 86 ? 19.993 -0.749 -16.350 1.00 89.75 86 GLN A CA 1
ATOM 728 C C . GLN A 1 86 ? 20.644 -2.110 -16.053 1.00 89.75 86 GLN A C 1
ATOM 730 O O . GLN A 1 86 ? 20.087 -3.157 -16.401 1.00 89.75 86 GLN A O 1
ATOM 735 N N . LYS A 1 87 ? 21.776 -2.113 -15.332 1.00 90.00 87 LYS A N 1
ATOM 736 C CA . LYS A 1 87 ? 22.408 -3.336 -14.811 1.00 90.00 87 LYS A CA 1
ATOM 737 C C . LYS A 1 87 ? 21.497 -4.001 -13.777 1.00 90.00 87 LYS A C 1
ATOM 739 O O . LYS A 1 87 ? 21.213 -5.197 -13.868 1.00 90.00 87 LYS A O 1
ATOM 744 N N . LEU A 1 88 ? 21.003 -3.225 -12.815 1.00 91.00 88 LEU A N 1
ATOM 745 C CA . LEU A 1 88 ? 20.199 -3.725 -11.699 1.00 91.00 88 LEU A CA 1
ATOM 746 C C . LEU A 1 88 ? 18.808 -4.211 -12.122 1.00 91.00 88 LEU A C 1
ATOM 748 O O . LEU A 1 88 ? 18.291 -5.150 -11.525 1.00 91.00 88 LEU A O 1
ATOM 752 N N . ALA A 1 89 ? 18.246 -3.665 -13.198 1.00 94.31 89 ALA A N 1
ATOM 753 C CA . ALA A 1 89 ? 16.998 -4.115 -13.812 1.00 94.31 89 ALA A CA 1
ATOM 754 C C . ALA A 1 89 ? 17.088 -5.537 -14.390 1.00 94.31 89 ALA A C 1
ATOM 756 O O . ALA A 1 89 ? 16.071 -6.126 -14.731 1.00 94.31 89 ALA A O 1
ATOM 757 N N . THR A 1 90 ? 18.292 -6.107 -14.505 1.00 94.19 90 THR A N 1
ATOM 758 C CA . THR A 1 90 ? 18.515 -7.507 -14.919 1.00 94.19 90 THR A CA 1
ATOM 759 C C . THR A 1 90 ? 19.072 -8.384 -13.805 1.00 94.19 90 THR A C 1
ATOM 761 O O . THR A 1 90 ? 19.437 -9.534 -14.036 1.00 94.19 90 THR A O 1
ATOM 764 N N . HIS A 1 91 ? 19.149 -7.855 -12.584 1.00 94.00 91 HIS A N 1
ATOM 765 C CA . HIS A 1 91 ? 19.692 -8.579 -11.447 1.00 94.00 91 HIS A CA 1
ATOM 766 C C . HIS A 1 91 ? 18.857 -9.832 -11.140 1.00 94.00 91 HIS A C 1
ATOM 768 O O . HIS A 1 91 ? 17.634 -9.783 -11.213 1.00 94.00 91 HIS A O 1
ATOM 774 N N . HIS A 1 92 ? 19.484 -10.947 -10.746 1.00 92.31 92 HIS A N 1
ATOM 775 C CA . HIS A 1 92 ? 18.788 -12.226 -10.523 1.00 92.31 92 HIS A CA 1
ATOM 776 C C . HIS A 1 92 ? 17.701 -12.142 -9.432 1.00 92.31 92 HIS A C 1
ATOM 778 O O . HIS A 1 92 ? 16.653 -12.777 -9.537 1.00 92.31 92 HIS A O 1
ATOM 784 N N . SER A 1 93 ? 17.923 -11.316 -8.405 1.00 91.44 93 SER A N 1
ATOM 785 C CA . SER A 1 93 ? 16.962 -11.090 -7.319 1.00 91.44 93 SER A CA 1
ATOM 786 C C . SER A 1 93 ? 15.808 -10.155 -7.729 1.00 91.44 93 SER A C 1
ATOM 788 O O . SER A 1 93 ? 16.068 -8.983 -8.027 1.00 91.44 93 SER A O 1
ATOM 790 N N . PRO A 1 94 ? 14.538 -10.606 -7.664 1.00 92.25 94 PRO A N 1
ATOM 791 C CA . PRO A 1 94 ? 13.372 -9.775 -7.981 1.00 92.25 94 PRO A CA 1
ATOM 792 C C . PRO A 1 94 ? 13.172 -8.613 -6.999 1.00 92.25 94 PRO A C 1
ATOM 794 O O . PRO A 1 94 ? 12.637 -7.575 -7.376 1.00 92.25 94 PRO A O 1
ATOM 797 N N . ILE A 1 95 ? 13.662 -8.728 -5.760 1.00 89.62 95 ILE A N 1
ATOM 798 C CA . ILE A 1 95 ? 13.592 -7.653 -4.754 1.00 89.62 95 ILE A CA 1
ATOM 799 C C . ILE A 1 95 ? 14.419 -6.435 -5.195 1.00 89.62 95 ILE A C 1
ATOM 801 O O . ILE A 1 95 ? 14.001 -5.289 -5.012 1.00 89.62 95 ILE A O 1
ATOM 805 N N . ILE A 1 96 ? 15.583 -6.676 -5.809 1.00 89.19 96 ILE A N 1
ATOM 806 C CA . ILE A 1 96 ? 16.437 -5.609 -6.345 1.00 89.19 96 ILE A CA 1
ATOM 807 C C . ILE A 1 96 ? 15.780 -4.987 -7.574 1.00 89.19 96 ILE A C 1
ATOM 809 O O . ILE A 1 96 ? 15.666 -3.766 -7.632 1.00 89.19 96 ILE A O 1
ATOM 813 N N . ARG A 1 97 ? 15.266 -5.801 -8.506 1.00 96.06 97 ARG A N 1
ATOM 814 C CA . ARG A 1 97 ? 14.551 -5.300 -9.695 1.00 96.06 97 ARG A CA 1
ATOM 815 C C . ARG A 1 97 ? 13.302 -4.492 -9.328 1.00 96.06 97 ARG A C 1
ATOM 817 O O . ARG A 1 97 ? 13.056 -3.443 -9.912 1.00 96.06 97 ARG A O 1
ATOM 824 N N . THR A 1 98 ? 12.583 -4.911 -8.289 1.00 93.31 98 THR A N 1
ATOM 825 C CA . THR A 1 98 ? 11.477 -4.149 -7.690 1.00 93.31 98 THR A CA 1
ATOM 826 C C . THR A 1 98 ? 11.953 -2.796 -7.152 1.00 93.31 98 THR A C 1
ATOM 828 O O . THR A 1 98 ? 11.304 -1.776 -7.367 1.00 93.31 98 THR A O 1
ATOM 831 N N . GLY A 1 99 ? 13.108 -2.766 -6.479 1.00 90.94 99 GLY A N 1
ATOM 832 C CA . GLY A 1 99 ? 13.724 -1.521 -6.013 1.00 90.94 99 GLY A CA 1
ATOM 833 C C . GLY A 1 99 ? 14.078 -0.575 -7.154 1.00 90.94 99 GLY A C 1
ATOM 834 O O . GLY A 1 99 ? 13.859 0.627 -7.033 1.00 90.94 99 GLY A O 1
ATOM 835 N N . VAL A 1 100 ? 14.555 -1.118 -8.277 1.00 94.31 100 VAL A N 1
ATOM 836 C CA . VAL A 1 100 ? 14.804 -0.346 -9.501 1.00 94.31 100 VAL A CA 1
ATOM 837 C C . VAL A 1 100 ? 13.502 0.222 -10.059 1.00 94.31 100 VAL A C 1
ATOM 839 O O . VAL A 1 100 ? 13.453 1.419 -10.308 1.00 94.31 100 VAL A O 1
ATOM 842 N N . ALA A 1 101 ? 12.437 -0.578 -10.191 1.00 96.12 101 ALA A N 1
ATOM 843 C CA . ALA A 1 101 ? 11.138 -0.088 -10.666 1.00 96.12 101 ALA A CA 1
ATOM 844 C C . ALA A 1 101 ? 10.639 1.104 -9.829 1.00 96.12 101 ALA A C 1
ATOM 846 O O . ALA A 1 101 ? 10.345 2.166 -10.372 1.00 96.12 101 ALA A O 1
ATOM 847 N N . LYS A 1 102 ? 10.653 0.969 -8.496 1.00 93.56 102 LYS A N 1
ATOM 848 C CA . LYS A 1 102 ? 10.290 2.053 -7.564 1.00 93.56 102 LYS A CA 1
ATOM 849 C C . LYS A 1 102 ? 11.155 3.292 -7.731 1.00 93.56 102 LYS A C 1
ATOM 851 O O . LYS A 1 102 ? 10.659 4.408 -7.664 1.00 93.56 102 LYS A O 1
ATOM 856 N N . ALA A 1 103 ? 12.454 3.094 -7.913 1.00 91.81 103 ALA A N 1
ATOM 857 C CA . ALA A 1 103 ? 13.400 4.178 -8.084 1.00 91.81 103 ALA A CA 1
ATOM 858 C C . ALA A 1 103 ? 13.173 4.961 -9.386 1.00 91.81 103 ALA A C 1
ATOM 860 O O . ALA A 1 103 ? 13.302 6.185 -9.382 1.00 91.81 103 ALA A O 1
ATOM 861 N N . MET A 1 104 ? 12.809 4.275 -10.476 1.00 94.25 104 MET A N 1
ATOM 862 C CA . MET A 1 104 ? 12.540 4.913 -11.769 1.00 94.25 104 MET A CA 1
ATOM 863 C C . MET A 1 104 ? 11.334 5.846 -11.725 1.00 94.25 104 MET A C 1
ATOM 865 O O . MET A 1 104 ? 11.372 6.861 -12.403 1.00 94.25 104 MET A O 1
ATOM 869 N N . ALA A 1 105 ? 10.356 5.592 -10.848 1.00 92.31 105 ALA A N 1
ATOM 870 C CA . ALA A 1 105 ? 9.193 6.463 -10.639 1.00 92.31 105 ALA A CA 1
ATOM 871 C C . ALA A 1 105 ? 9.548 7.920 -10.270 1.00 92.31 105 ALA A C 1
ATOM 873 O O . ALA A 1 105 ? 8.686 8.791 -10.309 1.00 92.31 105 ALA A O 1
ATOM 874 N N . TYR A 1 106 ? 10.794 8.183 -9.859 1.00 87.88 106 TYR A N 1
ATOM 875 C CA . TYR A 1 106 ? 11.285 9.504 -9.460 1.00 87.88 106 TYR A CA 1
ATOM 876 C C . TYR A 1 106 ? 12.229 10.149 -10.488 1.00 87.88 106 TYR A C 1
ATOM 878 O O . TYR A 1 106 ? 12.868 11.157 -10.179 1.00 87.88 106 TYR A O 1
ATOM 886 N N . ASN A 1 107 ? 12.382 9.558 -11.676 1.00 85.75 107 ASN A N 1
ATOM 887 C CA . ASN A 1 107 ? 13.324 10.023 -12.689 1.00 85.75 107 ASN A CA 1
ATOM 888 C C . ASN A 1 107 ? 12.639 10.256 -14.042 1.00 85.75 107 ASN A C 1
ATOM 890 O O . ASN A 1 107 ? 12.360 9.304 -14.755 1.00 85.75 107 ASN A O 1
ATOM 894 N N . ASP A 1 108 ? 12.417 11.510 -14.428 1.00 82.25 108 ASP A N 1
ATOM 895 C CA . ASP A 1 108 ? 11.711 11.887 -15.666 1.00 82.25 108 ASP A CA 1
ATOM 896 C C . ASP A 1 108 ? 12.582 11.829 -16.945 1.00 82.25 108 ASP A C 1
ATOM 898 O O . ASP A 1 108 ? 12.481 12.704 -17.800 1.00 82.25 108 ASP A O 1
ATOM 902 N N . SER A 1 109 ? 13.477 10.848 -17.079 1.00 86.75 109 SER A N 1
ATOM 903 C CA . SER A 1 109 ? 14.299 10.673 -18.290 1.00 86.75 109 SER A CA 1
ATOM 904 C C . SER A 1 109 ? 13.739 9.612 -19.238 1.00 86.75 109 SER A C 1
ATOM 906 O O . SER A 1 109 ? 13.150 8.630 -18.796 1.00 86.75 109 SER A O 1
ATOM 908 N N . ASP A 1 110 ? 14.007 9.752 -20.536 1.00 88.06 110 ASP A N 1
ATOM 909 C CA . ASP A 1 110 ? 13.659 8.745 -21.554 1.00 88.06 110 ASP A CA 1
ATOM 910 C C . ASP A 1 110 ? 14.237 7.359 -21.201 1.00 88.06 110 ASP A C 1
ATOM 912 O O . ASP A 1 110 ? 13.569 6.330 -21.327 1.00 88.06 110 ASP A O 1
ATOM 916 N N . ASP A 1 111 ? 15.455 7.333 -20.652 1.00 90.69 111 ASP A N 1
ATOM 917 C CA . ASP A 1 111 ? 16.112 6.118 -20.166 1.00 90.69 111 ASP A CA 1
ATOM 918 C C . ASP A 1 111 ? 15.295 5.422 -19.055 1.00 90.69 111 ASP A C 1
ATOM 920 O O . ASP A 1 111 ? 15.272 4.190 -18.961 1.00 90.69 111 ASP A O 1
ATOM 924 N N . SER A 1 112 ? 14.610 6.184 -18.191 1.00 92.19 112 SER A N 1
ATOM 925 C CA . SER A 1 112 ? 13.777 5.611 -17.127 1.00 92.19 112 SER A CA 1
ATOM 926 C C . SER A 1 112 ? 12.536 4.947 -17.711 1.00 92.19 112 SER A C 1
ATOM 928 O O . SER A 1 112 ? 12.177 3.844 -17.286 1.00 92.19 112 SER A O 1
ATOM 930 N N . PHE A 1 113 ? 11.936 5.560 -18.737 1.00 94.62 113 PHE A N 1
ATOM 931 C CA . PHE A 1 113 ? 10.816 4.986 -19.465 1.00 94.62 113 PHE A CA 1
ATOM 932 C C . PHE A 1 113 ? 11.210 3.639 -20.070 1.00 94.62 113 PHE A C 1
ATOM 934 O O . PHE A 1 113 ? 10.522 2.644 -19.839 1.00 94.62 113 PHE A O 1
ATOM 941 N N . GLU A 1 114 ? 12.350 3.557 -20.762 1.00 94.75 114 GLU A N 1
ATOM 942 C CA . GLU A 1 114 ? 12.837 2.299 -21.340 1.00 94.75 114 GLU A CA 1
ATOM 943 C C . GLU A 1 114 ? 13.037 1.203 -20.282 1.00 94.75 114 GLU A C 1
ATOM 945 O O . GLU A 1 114 ? 12.621 0.052 -20.470 1.00 94.75 114 GLU A O 1
ATOM 950 N N . ILE A 1 115 ? 13.631 1.554 -19.136 1.00 95.94 115 ILE A N 1
ATOM 951 C CA . ILE A 1 115 ? 13.833 0.618 -18.024 1.00 95.94 115 ILE A CA 1
ATOM 952 C C . ILE A 1 115 ? 12.488 0.143 -17.463 1.00 95.94 115 ILE A C 1
ATOM 954 O O . ILE A 1 115 ? 12.310 -1.060 -17.250 1.00 95.94 115 ILE A O 1
ATOM 958 N N . ILE A 1 116 ? 11.526 1.046 -17.260 1.00 97.25 116 ILE A N 1
ATO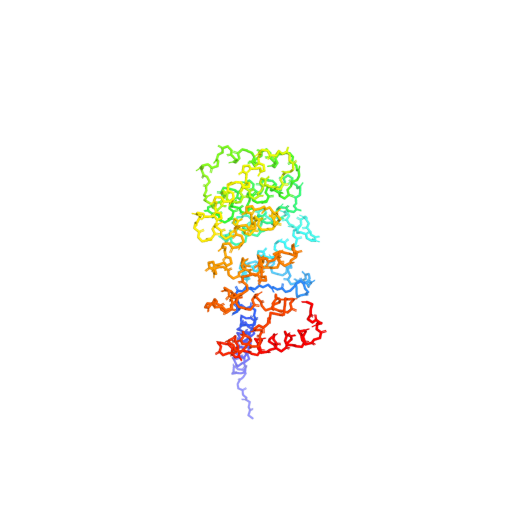M 959 C CA . ILE A 1 116 ? 10.184 0.694 -16.783 1.00 97.25 116 ILE A CA 1
ATOM 960 C C . ILE A 1 116 ? 9.498 -0.254 -17.773 1.00 97.25 116 ILE A C 1
ATOM 962 O O . ILE A 1 116 ? 8.952 -1.279 -17.360 1.00 97.25 116 ILE A O 1
ATOM 966 N N . GLN A 1 117 ? 9.567 0.018 -19.080 1.00 96.88 117 GLN A N 1
ATOM 967 C CA . GLN A 1 117 ? 8.963 -0.850 -20.098 1.00 96.88 117 GLN A CA 1
ATOM 968 C C . GLN A 1 117 ? 9.577 -2.248 -20.107 1.00 96.88 117 GLN A C 1
ATOM 970 O O . GLN A 1 117 ? 8.857 -3.238 -20.242 1.00 96.88 117 GLN A O 1
ATOM 975 N N . LYS A 1 118 ? 10.892 -2.352 -19.904 1.00 96.94 118 LYS A N 1
ATOM 976 C CA . LYS A 1 118 ? 11.564 -3.644 -19.754 1.00 96.94 118 LYS A CA 1
ATOM 977 C C . LYS A 1 118 ? 11.043 -4.401 -18.529 1.00 96.94 118 LYS A C 1
ATOM 979 O O . LYS A 1 118 ? 10.632 -5.556 -18.655 1.00 96.94 118 LYS A O 1
ATOM 984 N N . LEU A 1 119 ? 11.005 -3.748 -17.365 1.00 97.94 119 LEU A N 1
ATOM 985 C CA . LEU A 1 119 ? 10.554 -4.345 -16.099 1.00 97.94 119 LEU A CA 1
ATOM 986 C C . LEU A 1 119 ? 9.065 -4.722 -16.105 1.00 97.94 119 LEU A C 1
ATOM 988 O O . LEU A 1 119 ? 8.652 -5.645 -15.409 1.00 97.94 119 LEU A O 1
ATOM 992 N N . ARG A 1 120 ? 8.249 -4.088 -16.945 1.00 97.50 120 ARG A N 1
ATOM 993 C CA . ARG A 1 120 ? 6.848 -4.477 -17.150 1.00 97.50 120 ARG A CA 1
ATOM 994 C C . ARG A 1 120 ? 6.648 -5.843 -17.792 1.00 97.50 120 ARG A C 1
ATOM 996 O O . ARG A 1 120 ? 5.546 -6.373 -17.728 1.00 97.50 120 ARG A O 1
ATOM 1003 N N . THR A 1 121 ? 7.677 -6.403 -18.414 1.00 97.31 121 THR A N 1
ATOM 1004 C CA . THR A 1 121 ? 7.644 -7.756 -18.993 1.00 97.31 121 THR A CA 1
ATOM 1005 C C . THR A 1 121 ? 8.452 -8.756 -18.167 1.00 97.31 121 THR A C 1
ATOM 1007 O O . THR A 1 121 ? 8.736 -9.859 -18.626 1.00 97.31 121 THR A O 1
ATOM 1010 N N . ASP A 1 122 ? 8.828 -8.377 -16.942 1.00 98.56 122 ASP A N 1
ATOM 1011 C CA . ASP A 1 122 ? 9.609 -9.223 -16.049 1.00 98.56 122 ASP A CA 1
ATOM 1012 C C . ASP A 1 122 ? 8.875 -10.527 -15.707 1.00 98.56 122 ASP A C 1
ATOM 1014 O O . ASP A 1 122 ? 7.649 -10.575 -15.591 1.00 98.56 122 ASP A O 1
ATOM 1018 N N . SER A 1 123 ? 9.631 -11.603 -15.504 1.00 97.44 123 SER A N 1
ATOM 1019 C CA . SER A 1 123 ? 9.081 -12.889 -15.068 1.00 97.44 123 SER A CA 1
ATOM 1020 C C . SER A 1 123 ? 8.374 -12.817 -13.708 1.00 97.44 123 SER A C 1
ATOM 1022 O O . SER A 1 123 ? 7.454 -13.593 -13.455 1.00 97.44 123 SER A O 1
ATOM 1024 N N . ASP A 1 124 ? 8.787 -11.893 -12.838 1.00 97.81 124 ASP A N 1
ATOM 1025 C CA . ASP A 1 124 ? 8.257 -11.739 -11.486 1.00 97.81 124 ASP A CA 1
ATOM 1026 C C . ASP A 1 124 ? 7.064 -10.766 -11.453 1.00 97.81 124 ASP A C 1
ATOM 1028 O O . ASP A 1 124 ? 7.149 -9.629 -11.917 1.00 97.81 124 ASP A O 1
ATOM 1032 N N . GLU A 1 125 ? 5.937 -11.221 -10.896 1.00 95.88 125 GLU A N 1
ATOM 1033 C CA . GLU A 1 125 ? 4.682 -10.455 -10.821 1.00 95.88 125 GLU A CA 1
ATOM 1034 C C . GLU A 1 125 ? 4.831 -9.144 -10.034 1.00 95.88 125 GLU A C 1
ATOM 1036 O O . GLU A 1 125 ? 4.270 -8.124 -10.435 1.00 95.88 125 GLU A O 1
ATOM 1041 N N . MET A 1 126 ? 5.609 -9.143 -8.944 1.00 95.25 126 MET A N 1
ATOM 1042 C CA . MET A 1 126 ? 5.817 -7.953 -8.116 1.00 95.25 126 MET A CA 1
ATOM 1043 C C . MET A 1 126 ? 6.616 -6.897 -8.877 1.00 95.25 126 MET A C 1
ATOM 1045 O O . MET A 1 126 ? 6.281 -5.714 -8.828 1.00 95.25 126 MET A O 1
ATOM 1049 N N . VAL A 1 127 ? 7.637 -7.324 -9.626 1.00 97.69 127 VAL A N 1
ATOM 1050 C CA . VAL A 1 127 ? 8.438 -6.420 -10.462 1.00 97.69 127 VAL A CA 1
ATOM 1051 C C . VAL A 1 127 ? 7.561 -5.757 -11.524 1.00 97.69 127 VAL A C 1
ATOM 1053 O O . VAL A 1 127 ? 7.624 -4.537 -11.681 1.00 97.69 127 VAL A O 1
ATOM 1056 N N . ARG A 1 128 ? 6.697 -6.525 -12.205 1.00 98.38 128 ARG A N 1
ATOM 1057 C CA . ARG A 1 128 ? 5.769 -5.966 -13.202 1.00 98.38 128 ARG A CA 1
ATOM 1058 C C . ARG A 1 128 ? 4.780 -4.981 -12.583 1.00 98.38 128 ARG A C 1
ATOM 1060 O O . ARG A 1 128 ? 4.587 -3.895 -13.126 1.00 98.38 128 ARG A O 1
ATOM 1067 N N . ALA A 1 129 ? 4.185 -5.322 -11.440 1.00 97.06 129 ALA A N 1
ATOM 1068 C CA . ALA A 1 129 ? 3.240 -4.452 -10.745 1.00 97.06 129 ALA A CA 1
ATOM 1069 C C . ALA A 1 129 ? 3.883 -3.124 -10.310 1.00 97.06 129 ALA A C 1
ATOM 1071 O O . ALA A 1 129 ? 3.305 -2.055 -10.502 1.00 97.06 129 ALA A O 1
ATOM 1072 N N . GLU A 1 130 ? 5.104 -3.167 -9.784 1.00 96.50 130 GLU A N 1
ATOM 1073 C CA . GLU A 1 130 ? 5.834 -1.965 -9.371 1.00 96.50 130 GLU A CA 1
ATOM 1074 C C . GLU A 1 130 ? 6.304 -1.140 -10.575 1.00 96.50 130 GLU A C 1
ATOM 1076 O O . GLU A 1 130 ? 6.313 0.086 -10.510 1.00 96.50 130 GLU A O 1
ATOM 1081 N N . ALA A 1 131 ? 6.588 -1.774 -11.716 1.00 97.94 131 ALA A N 1
ATOM 1082 C CA . ALA A 1 131 ? 6.829 -1.062 -12.968 1.00 97.94 131 ALA A CA 1
ATOM 1083 C C . ALA A 1 131 ? 5.561 -0.348 -13.484 1.00 97.94 131 ALA A C 1
ATOM 1085 O O . ALA A 1 131 ? 5.645 0.769 -13.990 1.00 97.94 131 ALA A O 1
ATOM 1086 N N . ILE A 1 132 ? 4.370 -0.934 -13.308 1.00 98.00 132 ILE A N 1
ATOM 1087 C CA . ILE A 1 132 ? 3.092 -0.258 -13.602 1.00 98.00 132 ILE A CA 1
ATOM 1088 C C . ILE A 1 132 ? 2.863 0.933 -12.659 1.00 98.00 132 ILE A C 1
ATOM 1090 O O . ILE A 1 132 ? 2.393 1.980 -13.104 1.00 98.00 132 ILE A O 1
ATOM 1094 N N . ILE A 1 133 ? 3.204 0.803 -11.372 1.00 96.19 133 ILE A N 1
ATOM 1095 C CA . ILE A 1 133 ? 3.138 1.915 -10.407 1.00 96.19 133 ILE A CA 1
ATOM 1096 C C . ILE A 1 133 ? 4.101 3.029 -10.810 1.00 96.19 133 ILE A C 1
ATOM 1098 O O . ILE A 1 133 ? 3.716 4.198 -10.796 1.00 96.19 133 ILE A O 1
ATOM 1102 N N . ALA A 1 134 ? 5.319 2.669 -11.216 1.00 95.88 134 ALA A N 1
ATOM 1103 C CA . ALA A 1 134 ? 6.335 3.625 -11.625 1.00 95.88 134 ALA A CA 1
ATOM 1104 C C . ALA A 1 134 ? 5.873 4.509 -12.783 1.00 95.88 134 ALA A C 1
ATOM 1106 O O . ALA A 1 134 ? 6.159 5.699 -12.764 1.00 95.88 134 ALA A O 1
ATOM 1107 N N . LEU A 1 135 ? 5.066 3.981 -13.715 1.00 95.88 135 LEU A N 1
ATOM 1108 C CA . LEU A 1 135 ? 4.493 4.796 -14.788 1.00 95.88 135 LEU A CA 1
ATOM 1109 C C . LEU A 1 135 ? 3.682 6.000 -14.273 1.00 95.88 135 LEU A C 1
ATOM 1111 O O . LEU A 1 135 ? 3.667 7.041 -14.920 1.00 95.88 135 LEU A O 1
ATOM 1115 N N . GLY A 1 136 ? 3.024 5.875 -13.115 1.00 92.38 136 GLY A N 1
ATOM 1116 C CA . GLY A 1 136 ? 2.256 6.958 -12.487 1.00 92.38 136 GLY A CA 1
ATOM 1117 C C . GLY A 1 136 ? 3.094 7.996 -11.747 1.00 92.38 136 GLY A C 1
ATOM 1118 O O . GLY A 1 136 ? 2.549 9.010 -11.317 1.00 92.38 136 GLY A O 1
ATOM 1119 N N . GLY A 1 137 ? 4.396 7.753 -11.575 1.00 89.50 137 GLY A N 1
ATOM 1120 C CA . GLY A 1 137 ? 5.326 8.716 -10.984 1.00 89.50 137 GLY A CA 1
ATOM 1121 C C . GLY A 1 137 ? 5.646 9.898 -11.902 1.00 89.50 137 GLY A C 1
ATOM 1122 O O . GLY A 1 137 ? 6.129 10.924 -11.429 1.00 89.50 137 GLY A O 1
ATOM 1123 N N . HIS A 1 138 ? 5.317 9.780 -13.191 1.00 88.88 138 HIS A N 1
ATOM 1124 C CA . HIS A 1 138 ? 5.695 10.727 -14.234 1.00 88.88 138 HIS A CA 1
ATOM 1125 C C . HIS A 1 138 ? 4.493 11.511 -14.759 1.00 88.88 138 HIS A C 1
ATOM 1127 O O . HIS A 1 138 ? 3.383 10.994 -14.877 1.00 88.88 138 HIS A O 1
ATOM 1133 N N . GLN A 1 139 ? 4.731 12.769 -15.133 1.00 83.56 139 GLN A N 1
ATOM 1134 C CA . GLN A 1 139 ? 3.702 13.653 -15.703 1.00 83.56 139 GLN A CA 1
ATOM 1135 C C . GLN A 1 139 ? 3.704 13.678 -17.242 1.00 83.56 139 GLN A C 1
ATOM 1137 O O . GLN A 1 139 ? 2.797 14.252 -17.854 1.00 83.56 139 GLN A O 1
ATOM 1142 N N . ALA A 1 140 ? 4.708 13.065 -17.875 1.00 87.69 140 ALA A N 1
ATOM 1143 C CA . ALA A 1 140 ? 4.852 13.032 -19.325 1.00 87.69 140 ALA A CA 1
ATOM 1144 C C . ALA A 1 140 ? 3.706 12.257 -20.007 1.00 87.69 140 ALA A C 1
ATOM 1146 O O . ALA A 1 140 ? 3.167 11.277 -19.486 1.00 87.69 140 ALA A O 1
ATOM 1147 N N . GLU A 1 141 ? 3.301 12.723 -21.191 1.00 89.56 141 GLU A N 1
ATOM 1148 C CA . GLU A 1 141 ? 2.118 12.214 -21.893 1.00 89.56 141 GLU A CA 1
ATOM 1149 C C . GLU A 1 141 ? 2.274 10.761 -22.355 1.00 89.56 141 GLU A C 1
ATOM 1151 O O . GLU A 1 141 ? 1.330 9.980 -22.253 1.00 89.56 141 GLU A O 1
ATOM 1156 N N . GLU A 1 142 ? 3.472 10.370 -22.779 1.00 92.00 142 GLU A N 1
ATOM 1157 C CA . GLU A 1 142 ? 3.811 8.999 -23.175 1.00 92.00 142 GLU A CA 1
ATOM 1158 C C . GLU A 1 142 ? 3.628 7.964 -22.053 1.00 92.00 142 GLU A C 1
ATOM 1160 O O . GLU A 1 142 ? 3.174 6.845 -22.310 1.00 92.00 142 GLU A O 1
ATOM 1165 N N . PHE A 1 143 ? 3.892 8.340 -20.798 1.00 93.25 143 PHE A N 1
ATOM 1166 C CA . PHE A 1 143 ? 3.652 7.481 -19.640 1.00 93.25 143 PHE A CA 1
ATOM 1167 C C . PHE A 1 143 ? 2.155 7.255 -19.442 1.00 93.25 143 PHE A C 1
ATOM 1169 O O . PHE A 1 143 ? 1.712 6.111 -19.316 1.00 93.25 143 PHE A O 1
ATOM 1176 N N . TYR A 1 144 ? 1.363 8.328 -19.504 1.00 92.94 144 TYR A N 1
ATOM 1177 C CA . TYR A 1 144 ? -0.094 8.233 -19.433 1.00 92.94 144 TYR A CA 1
ATOM 1178 C C . TYR A 1 144 ? -0.668 7.390 -20.577 1.00 92.94 144 TYR A C 1
ATOM 1180 O O . TYR A 1 144 ? -1.451 6.473 -20.332 1.00 92.94 144 TYR A O 1
ATOM 1188 N N . ALA A 1 145 ? -0.234 7.638 -21.816 1.00 94.12 145 ALA A N 1
ATOM 1189 C CA . ALA A 1 145 ? -0.663 6.873 -22.982 1.00 94.12 145 ALA A CA 1
ATOM 1190 C C . ALA A 1 145 ? -0.406 5.371 -22.790 1.00 94.12 145 ALA A C 1
ATOM 1192 O O . ALA A 1 145 ? -1.265 4.541 -23.098 1.00 94.12 145 ALA A O 1
ATOM 1193 N N . LYS A 1 146 ? 0.737 5.013 -22.192 1.00 95.62 146 LYS A N 1
ATOM 1194 C CA . LYS A 1 146 ? 1.051 3.616 -21.899 1.00 95.62 146 LYS A CA 1
ATOM 1195 C C . LYS A 1 146 ? 0.162 3.006 -20.817 1.00 95.62 146 LYS A C 1
ATOM 1197 O O . LYS A 1 146 ? -0.192 1.829 -20.906 1.00 95.62 146 LYS A O 1
ATOM 1202 N N . VAL A 1 147 ? -0.210 3.779 -19.803 1.00 96.00 147 VAL A N 1
ATOM 1203 C CA . VAL A 1 147 ? -1.148 3.339 -18.762 1.00 96.00 147 VAL A CA 1
ATOM 1204 C C . VAL A 1 147 ? -2.550 3.116 -19.347 1.00 96.00 147 VAL A C 1
ATOM 1206 O O . VAL A 1 147 ? -3.213 2.144 -18.990 1.00 96.00 147 VAL A O 1
ATOM 1209 N N . ILE A 1 148 ? -2.978 3.932 -20.310 1.00 95.94 148 ILE A N 1
ATOM 1210 C CA . ILE A 1 148 ? -4.244 3.722 -21.030 1.00 95.94 148 ILE A CA 1
ATOM 1211 C C . ILE A 1 148 ? -4.190 2.483 -21.936 1.00 95.94 148 ILE A C 1
ATOM 1213 O O . ILE A 1 148 ? -5.136 1.697 -21.973 1.00 95.94 148 ILE A O 1
ATOM 1217 N N . GLU A 1 149 ? -3.071 2.230 -22.619 1.00 96.19 149 GLU A N 1
ATOM 1218 C CA . GLU A 1 149 ? -2.870 0.979 -23.370 1.00 96.19 149 GLU A CA 1
ATOM 1219 C C . GLU A 1 149 ? -2.997 -0.261 -22.462 1.00 96.19 149 GLU A C 1
ATOM 1221 O O . GLU A 1 149 ? -3.637 -1.255 -22.820 1.00 96.19 149 GLU A O 1
ATOM 1226 N N . LEU A 1 150 ? -2.431 -0.184 -21.254 1.00 96.44 150 LEU A N 1
ATOM 1227 C CA . LEU A 1 150 ? -2.572 -1.214 -20.224 1.00 96.44 150 LEU A CA 1
ATOM 1228 C C . LEU A 1 150 ? -4.024 -1.408 -19.786 1.00 96.44 150 LEU A C 1
ATOM 1230 O O . LEU A 1 150 ? -4.457 -2.540 -19.589 1.00 96.44 150 LEU A O 1
ATOM 1234 N N . GLN A 1 151 ? -4.788 -0.325 -19.659 1.00 96.19 151 GLN A N 1
ATOM 1235 C CA . GLN A 1 151 ? -6.206 -0.394 -19.317 1.00 96.19 151 GLN A CA 1
ATOM 1236 C C . GLN A 1 151 ? -7.022 -1.140 -20.378 1.00 96.19 151 GLN A C 1
ATOM 1238 O O . GLN A 1 151 ? -7.872 -1.956 -20.026 1.00 96.19 151 GLN A O 1
ATOM 1243 N N . HIS A 1 152 ? -6.728 -0.951 -21.665 1.00 96.25 152 HIS A N 1
ATOM 1244 C CA . HIS A 1 152 ? -7.387 -1.704 -22.740 1.00 96.25 152 HIS A CA 1
ATOM 1245 C C . HIS A 1 152 ? -7.027 -3.196 -22.756 1.00 96.25 152 HIS A C 1
ATOM 1247 O O . HIS A 1 152 ? -7.789 -4.012 -23.269 1.00 96.25 152 HIS A O 1
ATOM 1253 N N . SER A 1 153 ? -5.882 -3.561 -22.179 1.00 96.38 153 SER A N 1
ATOM 1254 C CA . SER A 1 153 ? -5.401 -4.941 -22.056 1.00 96.38 153 SER A CA 1
ATOM 1255 C C . SER A 1 153 ? -5.503 -5.474 -20.623 1.00 96.38 153 SER A C 1
ATOM 1257 O O . SER A 1 153 ? -4.857 -6.459 -20.274 1.00 96.38 153 SER A O 1
ATOM 1259 N N . VAL A 1 154 ? -6.351 -4.868 -19.782 1.00 96.50 154 VAL A N 1
ATOM 1260 C CA . VAL A 1 154 ? -6.412 -5.177 -18.345 1.00 96.50 154 VAL A CA 1
ATOM 1261 C C . VAL A 1 154 ? -6.682 -6.654 -18.058 1.00 96.50 154 VAL A C 1
ATOM 1263 O O . VAL A 1 154 ? -6.179 -7.186 -17.073 1.00 96.50 154 VAL A O 1
ATOM 1266 N N . GLU A 1 155 ? -7.415 -7.355 -18.925 1.00 97.00 155 GLU A N 1
ATOM 1267 C CA . GLU A 1 155 ? -7.729 -8.773 -18.724 1.00 97.00 155 GLU A CA 1
ATOM 1268 C C . GLU A 1 155 ? -6.531 -9.714 -18.840 1.00 97.00 155 GLU A C 1
ATOM 1270 O O . GLU A 1 155 ? -6.583 -10.822 -18.310 1.00 97.00 155 GLU A O 1
ATOM 1275 N N . THR A 1 156 ? -5.434 -9.282 -19.465 1.00 96.75 156 THR A N 1
ATOM 1276 C CA . THR A 1 156 ? -4.201 -10.078 -19.522 1.00 96.75 156 THR A CA 1
ATOM 1277 C C . THR A 1 156 ? -3.323 -9.896 -18.285 1.00 96.75 156 THR A C 1
ATOM 1279 O O . THR A 1 156 ? -2.340 -10.614 -18.127 1.00 96.75 156 THR A O 1
ATOM 1282 N N . LEU A 1 157 ? -3.641 -8.926 -17.422 1.00 97.31 157 LEU A N 1
ATOM 1283 C CA . LEU A 1 157 ? -2.873 -8.623 -16.219 1.00 97.31 157 LEU A CA 1
ATOM 1284 C C . LEU A 1 157 ? -3.240 -9.565 -15.068 1.00 97.31 157 LEU A C 1
ATOM 1286 O O . LEU A 1 157 ? -4.407 -9.922 -14.879 1.00 97.31 157 LEU A O 1
ATOM 1290 N N . SER A 1 158 ? -2.251 -9.913 -14.242 1.00 96.00 158 SER A N 1
ATOM 1291 C CA . SER A 1 158 ? -2.514 -10.551 -12.948 1.00 96.00 158 SER A CA 1
ATOM 1292 C C . SER A 1 158 ? -3.324 -9.636 -12.021 1.00 96.00 158 SER A C 1
ATOM 1294 O O . SER A 1 158 ? -3.425 -8.426 -12.227 1.00 96.00 158 SER A O 1
ATOM 1296 N N . ASN A 1 159 ? -3.883 -10.190 -10.945 1.00 96.12 159 ASN A N 1
ATOM 1297 C CA . ASN A 1 159 ? -4.630 -9.391 -9.972 1.00 96.12 159 ASN A CA 1
ATOM 1298 C C . ASN A 1 159 ? -3.758 -8.326 -9.286 1.00 96.12 159 ASN A C 1
ATOM 1300 O O . ASN A 1 159 ? -4.261 -7.235 -9.011 1.00 96.12 159 ASN A O 1
ATOM 1304 N N . LEU A 1 160 ? -2.469 -8.602 -9.044 1.00 95.44 160 LEU A N 1
ATOM 1305 C CA . LEU A 1 160 ? -1.558 -7.599 -8.488 1.00 95.44 160 LEU A CA 1
ATOM 1306 C C . LEU A 1 160 ? -1.340 -6.448 -9.471 1.00 95.44 160 LEU A C 1
ATOM 1308 O O . LEU A 1 160 ? -1.446 -5.282 -9.098 1.00 95.44 160 LEU A O 1
ATOM 1312 N N . GLU A 1 161 ? -1.091 -6.786 -10.737 1.00 97.31 161 GLU A N 1
ATOM 1313 C CA . GLU A 1 161 ? -0.901 -5.824 -11.823 1.00 97.31 161 GLU A CA 1
ATOM 1314 C C . GLU A 1 161 ? -2.168 -4.995 -12.075 1.00 97.31 161 GLU A C 1
ATOM 1316 O O . GLU A 1 161 ? -2.069 -3.794 -12.310 1.00 97.31 161 GLU A O 1
ATOM 1321 N N . LYS A 1 162 ? -3.363 -5.589 -11.942 1.00 98.06 162 LYS A N 1
ATOM 1322 C CA . LYS A 1 162 ? -4.647 -4.872 -11.993 1.00 98.06 162 LYS A CA 1
ATOM 1323 C C . LYS A 1 162 ? -4.751 -3.834 -10.870 1.00 98.06 162 LYS A C 1
ATOM 1325 O O . LYS A 1 162 ? -5.053 -2.675 -11.140 1.00 98.06 162 LYS A O 1
ATOM 1330 N N . VAL A 1 163 ? -4.475 -4.209 -9.617 1.00 97.19 163 VAL A N 1
ATOM 1331 C CA . VAL A 1 163 ? -4.507 -3.263 -8.480 1.00 97.19 163 VAL A CA 1
ATOM 1332 C C . VAL A 1 163 ? -3.470 -2.149 -8.658 1.00 97.19 163 VAL A C 1
ATOM 1334 O O . VAL A 1 163 ? -3.788 -0.982 -8.428 1.00 97.19 163 VAL A O 1
ATOM 1337 N N . ALA A 1 164 ? -2.263 -2.490 -9.116 1.00 97.00 164 ALA A N 1
ATOM 1338 C CA . ALA A 1 164 ? -1.222 -1.525 -9.461 1.00 97.00 164 ALA A CA 1
ATOM 1339 C C . ALA A 1 164 ? -1.678 -0.553 -10.559 1.00 97.00 164 ALA A C 1
ATOM 1341 O O . ALA A 1 164 ? -1.548 0.655 -10.392 1.00 97.00 164 ALA A O 1
ATOM 1342 N N . LEU A 1 165 ? -2.285 -1.058 -11.636 1.00 97.75 165 LEU A N 1
ATOM 1343 C CA . LEU A 1 165 ? -2.824 -0.240 -12.720 1.00 97.75 165 LEU A CA 1
ATOM 1344 C C . LEU A 1 165 ? -3.884 0.738 -12.214 1.00 97.75 165 LEU A C 1
ATOM 1346 O O . LEU A 1 165 ? -3.806 1.929 -12.502 1.00 97.75 165 LEU A O 1
ATOM 1350 N N . TYR A 1 166 ? -4.859 0.268 -11.434 1.00 97.50 166 TYR A N 1
ATOM 1351 C CA . TYR A 1 166 ? -5.898 1.152 -10.911 1.00 97.50 166 TYR A CA 1
ATOM 1352 C C . TYR A 1 166 ? -5.340 2.183 -9.932 1.00 97.50 166 TYR A C 1
ATOM 1354 O O . TYR A 1 166 ? -5.763 3.334 -9.972 1.00 97.50 166 TYR A O 1
ATOM 1362 N N . ARG A 1 167 ? -4.348 1.820 -9.108 1.00 96.12 167 ARG A N 1
ATOM 1363 C CA . ARG A 1 167 ? -3.605 2.794 -8.299 1.00 96.12 167 ARG A CA 1
ATOM 1364 C C . ARG A 1 167 ? -2.987 3.874 -9.183 1.00 96.12 167 ARG A C 1
ATOM 1366 O O . ARG A 1 167 ? -3.169 5.050 -8.900 1.00 96.12 167 ARG A O 1
ATOM 1373 N N . THR A 1 168 ? -2.283 3.477 -10.239 1.00 95.62 168 THR A N 1
ATOM 1374 C CA . THR A 1 168 ? -1.634 4.389 -11.185 1.00 95.62 168 THR A CA 1
ATOM 1375 C C . THR A 1 168 ? -2.639 5.318 -11.866 1.00 95.62 168 THR A C 1
ATOM 1377 O O . THR A 1 168 ? -2.424 6.524 -11.913 1.00 95.62 168 THR A O 1
ATOM 1380 N N . LEU A 1 169 ? -3.775 4.787 -12.324 1.00 95.31 169 LEU A N 1
ATOM 1381 C CA . LEU A 1 169 ? -4.840 5.569 -12.962 1.00 95.31 169 LEU A CA 1
ATOM 1382 C C . LEU A 1 169 ? -5.430 6.645 -12.037 1.00 95.31 169 LEU A C 1
ATOM 1384 O O . LEU A 1 169 ? -5.793 7.716 -12.514 1.00 95.31 169 LEU A O 1
ATOM 1388 N N . LEU A 1 170 ? -5.488 6.406 -10.722 1.00 93.56 170 LEU A N 1
ATOM 1389 C CA . LEU A 1 170 ? -5.954 7.412 -9.761 1.00 93.56 170 LEU A CA 1
ATOM 1390 C C . LEU A 1 170 ? -5.027 8.631 -9.647 1.00 93.56 170 LEU A C 1
ATOM 1392 O O . LEU A 1 170 ? -5.508 9.717 -9.322 1.00 93.56 170 LEU A O 1
ATOM 1396 N N . PHE A 1 171 ? -3.724 8.464 -9.901 1.00 89.50 171 PHE A N 1
ATOM 1397 C CA . PHE A 1 171 ? -2.744 9.552 -9.818 1.00 89.50 171 PHE A CA 1
ATOM 1398 C C . PHE A 1 171 ? -2.795 10.503 -11.017 1.00 89.50 171 PHE A C 1
ATOM 1400 O O . PHE A 1 171 ? -2.371 11.653 -10.899 1.00 89.50 171 PHE A O 1
ATOM 1407 N N . PHE A 1 172 ? -3.344 10.071 -12.154 1.00 87.12 172 PHE A N 1
ATOM 1408 C CA . PHE A 1 172 ? -3.494 10.939 -13.317 1.00 87.12 172 PHE A CA 1
ATOM 1409 C C . PHE A 1 172 ? -4.736 11.823 -13.192 1.00 87.12 172 PHE A C 1
ATOM 1411 O O . PHE A 1 172 ? -5.860 11.333 -13.142 1.00 87.12 172 PHE A O 1
ATOM 1418 N N . ASP A 1 173 ? -4.554 13.146 -13.211 1.00 77.69 173 ASP A N 1
ATOM 1419 C CA . ASP A 1 173 ? -5.645 14.127 -13.075 1.00 77.69 173 ASP A CA 1
ATOM 1420 C C . ASP A 1 173 ? -6.415 14.428 -14.375 1.00 77.69 173 ASP A C 1
ATOM 1422 O O . ASP A 1 173 ? -7.080 15.450 -14.497 1.00 77.69 173 ASP A O 1
ATOM 1426 N N . LYS A 1 174 ? -6.306 13.561 -15.386 1.00 80.62 174 LYS A N 1
ATOM 1427 C CA . LYS A 1 174 ? -6.741 13.895 -16.751 1.00 80.62 174 LYS A CA 1
ATOM 1428 C C . LYS A 1 174 ? -8.188 13.513 -17.070 1.00 80.62 174 LYS A C 1
ATOM 1430 O O . LYS A 1 174 ? -8.795 14.160 -17.917 1.00 80.62 174 LYS A O 1
ATOM 1435 N N . ASP A 1 175 ? -8.739 12.487 -16.420 1.00 88.50 175 ASP A N 1
ATOM 1436 C CA . ASP A 1 175 ? -10.041 11.923 -16.792 1.00 88.50 175 ASP A CA 1
ATOM 1437 C C . ASP A 1 175 ? -10.821 11.411 -15.565 1.00 88.50 175 ASP A C 1
ATOM 1439 O O . ASP A 1 175 ? -10.412 10.479 -14.865 1.00 88.50 175 ASP A O 1
ATOM 1443 N N . ASN A 1 176 ? -11.971 12.037 -15.299 1.00 92.06 176 ASN A N 1
ATOM 1444 C CA . ASN A 1 176 ? -12.834 11.692 -14.170 1.00 92.06 176 ASN A CA 1
ATOM 1445 C C . ASN A 1 176 ? -13.531 10.335 -14.336 1.00 92.06 176 ASN A C 1
ATOM 1447 O O . ASN A 1 176 ? -13.754 9.653 -13.336 1.00 92.06 176 ASN A O 1
ATOM 1451 N N . GLU A 1 177 ? -13.869 9.925 -15.561 1.00 93.25 177 GLU A N 1
ATOM 1452 C CA . GLU A 1 177 ? -14.490 8.622 -15.815 1.00 93.25 177 GLU A CA 1
ATOM 1453 C C . GLU A 1 177 ? -13.485 7.501 -15.552 1.00 93.25 177 GLU A C 1
ATOM 1455 O O . GLU A 1 177 ? -13.802 6.525 -14.866 1.00 93.25 177 GLU A O 1
ATOM 1460 N N . VAL A 1 178 ? -12.240 7.690 -15.995 1.00 92.62 178 VAL A N 1
ATOM 1461 C CA . VAL A 1 178 ? -11.128 6.770 -15.726 1.00 92.62 178 VAL A CA 1
ATOM 1462 C C . VAL A 1 178 ? -10.856 6.655 -14.225 1.00 92.62 178 VAL A C 1
ATOM 1464 O O . VAL A 1 178 ? -10.782 5.539 -13.703 1.00 92.62 178 VAL A O 1
ATOM 1467 N N . LYS A 1 179 ? -10.783 7.777 -13.495 1.00 93.56 179 LYS A N 1
ATOM 1468 C CA . LYS A 1 179 ? -10.634 7.758 -12.028 1.00 93.56 179 LYS A CA 1
ATOM 1469 C C . LYS A 1 179 ? -11.793 7.047 -11.340 1.00 93.56 179 LYS A C 1
ATOM 1471 O O . LYS A 1 179 ? -11.575 6.249 -10.428 1.00 93.56 179 LYS A O 1
ATOM 1476 N N . GLN A 1 180 ? -13.026 7.310 -11.770 1.00 94.94 180 GLN A N 1
ATOM 1477 C CA . GLN A 1 180 ? -14.212 6.687 -11.192 1.00 94.94 180 GLN A CA 1
ATOM 1478 C C . GLN A 1 180 ? -14.237 5.176 -11.450 1.00 94.94 180 GLN A C 1
ATOM 1480 O O . GLN A 1 180 ? -14.610 4.404 -10.560 1.00 94.94 180 GLN A O 1
ATOM 1485 N N . HIS A 1 181 ? -13.818 4.742 -12.641 1.00 95.31 181 HIS A N 1
ATOM 1486 C CA . HIS A 1 181 ? -13.639 3.333 -12.966 1.00 95.31 181 HIS A CA 1
ATOM 1487 C C . HIS A 1 181 ? -12.559 2.695 -12.082 1.00 95.31 181 HIS A C 1
ATOM 1489 O O . HIS A 1 181 ? -12.835 1.692 -11.426 1.00 95.31 181 HIS A O 1
ATOM 1495 N N . ALA A 1 182 ? -11.378 3.311 -11.975 1.00 96.62 182 ALA A N 1
ATOM 1496 C CA . ALA A 1 182 ? -10.290 2.829 -11.124 1.00 96.62 182 ALA A CA 1
ATOM 1497 C C . ALA A 1 182 ? -10.706 2.719 -9.647 1.00 96.62 182 ALA A C 1
ATOM 1499 O O . ALA A 1 182 ? -10.448 1.700 -9.006 1.00 96.62 182 ALA A O 1
ATOM 1500 N N . PHE A 1 183 ? -11.429 3.715 -9.124 1.00 96.81 183 PHE A N 1
ATOM 1501 C CA . PHE A 1 183 ? -12.004 3.682 -7.778 1.00 96.81 183 PHE A CA 1
ATOM 1502 C C . PHE A 1 183 ? -12.958 2.493 -7.587 1.00 96.81 183 PHE A C 1
ATOM 1504 O O . PHE A 1 183 ? -12.834 1.746 -6.615 1.00 96.81 183 PHE A O 1
ATOM 1511 N N . ASN A 1 184 ? -13.902 2.290 -8.512 1.00 96.88 184 ASN A N 1
ATOM 1512 C CA . ASN A 1 184 ? -14.870 1.193 -8.423 1.00 96.88 184 ASN A CA 1
ATOM 1513 C C . ASN A 1 184 ? -14.184 -0.179 -8.511 1.00 96.88 184 ASN A C 1
ATOM 1515 O O . ASN A 1 184 ? -14.537 -1.091 -7.761 1.00 96.88 184 ASN A O 1
ATOM 1519 N N . SER A 1 185 ? -13.176 -0.314 -9.372 1.00 97.12 185 SER A N 1
ATOM 1520 C CA . SER A 1 185 ? -12.381 -1.535 -9.500 1.00 97.12 185 SER A CA 1
ATOM 1521 C C . SER A 1 185 ? -11.573 -1.824 -8.234 1.00 97.12 185 SER A C 1
ATOM 1523 O O . SER A 1 185 ? -11.599 -2.947 -7.732 1.00 97.12 185 SER A O 1
ATOM 1525 N N . LEU A 1 186 ? -10.925 -0.818 -7.638 1.00 97.06 186 LEU A N 1
ATOM 1526 C CA . LEU A 1 186 ? -10.248 -0.976 -6.347 1.00 97.06 186 LEU A CA 1
ATOM 1527 C C . LEU A 1 186 ? -11.226 -1.354 -5.233 1.00 97.06 186 LEU A C 1
ATOM 1529 O O . LEU A 1 186 ? -10.901 -2.203 -4.407 1.00 97.06 186 LEU A O 1
ATOM 1533 N N . LEU A 1 187 ? -12.436 -0.789 -5.222 1.00 96.25 187 LEU A N 1
ATOM 1534 C CA . LEU A 1 187 ? -13.463 -1.146 -4.240 1.00 96.25 187 LEU A CA 1
ATOM 1535 C C . LEU A 1 187 ? -13.905 -2.610 -4.384 1.00 96.25 187 LEU A C 1
ATOM 1537 O O . LEU A 1 187 ? -14.117 -3.298 -3.379 1.00 96.25 187 LEU A O 1
ATOM 1541 N N . PHE A 1 188 ? -13.997 -3.102 -5.623 1.00 95.69 188 PHE A N 1
ATOM 1542 C CA . PHE A 1 188 ? -14.236 -4.514 -5.905 1.00 95.69 188 PHE A CA 1
ATOM 1543 C C . PHE A 1 188 ? -13.107 -5.394 -5.351 1.00 95.69 188 PHE A C 1
ATOM 1545 O O . PHE A 1 188 ? -13.403 -6.343 -4.621 1.00 95.69 188 PHE A O 1
ATOM 1552 N N . PHE A 1 189 ? -11.839 -5.059 -5.622 1.00 95.19 189 PHE A N 1
ATOM 1553 C CA . PHE A 1 189 ? -10.687 -5.798 -5.088 1.00 95.19 189 PHE A CA 1
ATOM 1554 C C . PHE A 1 189 ? -10.646 -5.775 -3.562 1.00 95.19 189 PHE A C 1
ATOM 1556 O O . PHE A 1 189 ? -10.505 -6.826 -2.951 1.00 95.19 189 PHE A O 1
ATOM 1563 N N . ALA A 1 190 ? -10.855 -4.615 -2.941 1.00 92.75 190 ALA A N 1
ATOM 1564 C CA . ALA A 1 190 ? -10.884 -4.463 -1.489 1.00 92.75 190 ALA A CA 1
ATOM 1565 C C . ALA A 1 190 ? -11.943 -5.349 -0.807 1.00 92.75 190 ALA A C 1
ATOM 1567 O O . ALA A 1 190 ? -11.754 -5.763 0.340 1.00 92.75 190 ALA A O 1
ATOM 1568 N N . SER A 1 191 ? -13.046 -5.632 -1.510 1.00 90.19 191 SER A N 1
ATOM 1569 C CA . SER A 1 191 ? -14.185 -6.394 -0.989 1.00 90.19 191 SER A CA 1
ATOM 1570 C C . SER A 1 191 ? -14.138 -7.890 -1.314 1.00 90.19 191 SER A C 1
ATOM 1572 O O . SER A 1 191 ? -14.676 -8.677 -0.538 1.00 90.19 191 SER A O 1
ATOM 1574 N N . ASN A 1 192 ? -13.536 -8.280 -2.446 1.00 88.38 192 ASN A N 1
ATOM 1575 C CA . ASN A 1 192 ? -13.661 -9.630 -3.016 1.00 88.38 192 ASN A CA 1
ATOM 1576 C C . ASN A 1 192 ? -12.325 -10.308 -3.369 1.00 88.38 192 ASN A C 1
ATOM 1578 O O . ASN A 1 192 ? -12.327 -11.457 -3.807 1.00 88.38 192 ASN A O 1
ATOM 1582 N N . GLY A 1 193 ? -11.187 -9.625 -3.243 1.00 76.56 193 GLY A N 1
ATOM 1583 C CA . GLY A 1 193 ? -9.891 -10.190 -3.613 1.00 76.56 193 GLY A CA 1
ATOM 1584 C C . GLY A 1 193 ? -9.346 -11.205 -2.598 1.00 76.56 193 GLY A C 1
ATOM 1585 O O . GLY A 1 193 ? -9.791 -11.298 -1.450 1.00 76.56 193 GLY A O 1
ATOM 1586 N N . ASN A 1 194 ? -8.295 -11.922 -3.006 1.00 84.94 194 ASN A N 1
ATOM 1587 C CA . ASN A 1 194 ? -7.408 -12.629 -2.076 1.00 84.94 194 ASN A CA 1
ATOM 1588 C C . ASN A 1 194 ? -6.827 -11.629 -1.053 1.00 84.94 194 ASN A C 1
ATOM 1590 O O . ASN A 1 194 ? -6.633 -10.458 -1.380 1.00 84.94 194 ASN A O 1
ATOM 1594 N N . PHE A 1 195 ? -6.537 -12.102 0.162 1.00 83.12 195 PHE A N 1
ATOM 1595 C CA . PHE A 1 195 ? -5.966 -11.357 1.285 1.00 83.12 195 PHE A CA 1
ATOM 1596 C C . PHE A 1 195 ? -4.970 -10.266 0.860 1.00 83.12 195 PHE A C 1
ATOM 1598 O O . PHE A 1 195 ? -5.183 -9.104 1.198 1.00 83.12 195 PHE A O 1
ATOM 1605 N N . LEU A 1 196 ? -3.953 -10.611 0.056 1.00 84.12 196 LEU A N 1
ATOM 1606 C CA . LEU A 1 196 ? -2.902 -9.671 -0.356 1.00 84.12 196 LEU A CA 1
ATOM 1607 C C . LEU A 1 196 ? -3.435 -8.499 -1.204 1.00 84.12 196 LEU A C 1
ATOM 1609 O O . LEU A 1 196 ? -3.184 -7.337 -0.889 1.00 84.12 196 LEU A O 1
ATOM 1613 N N . TYR A 1 197 ? -4.185 -8.782 -2.272 1.00 89.06 197 TYR A N 1
ATOM 1614 C CA . TYR A 1 197 ? -4.678 -7.746 -3.193 1.00 89.06 197 TYR A CA 1
ATOM 1615 C C . TYR A 1 197 ? -5.773 -6.897 -2.555 1.00 89.06 197 TYR A C 1
ATOM 1617 O O . TYR A 1 197 ? -5.835 -5.689 -2.777 1.00 89.06 197 TYR A O 1
ATOM 1625 N N . SER A 1 198 ? -6.612 -7.525 -1.730 1.00 88.88 198 SER A N 1
ATOM 1626 C CA . SER A 1 198 ? -7.638 -6.832 -0.959 1.00 88.88 198 SER A CA 1
ATOM 1627 C C . SER A 1 198 ? -7.019 -5.864 0.038 1.00 88.88 198 SER A C 1
ATOM 1629 O O . SER A 1 198 ? -7.494 -4.738 0.156 1.00 88.88 198 SER A O 1
ATOM 1631 N N . GLN A 1 199 ? -5.944 -6.268 0.724 1.00 88.56 199 GLN A N 1
ATOM 1632 C CA . GLN A 1 199 ? -5.218 -5.387 1.635 1.00 88.56 199 GLN A CA 1
ATOM 1633 C C . GLN A 1 199 ? -4.635 -4.186 0.888 1.00 88.56 199 GLN A C 1
ATOM 1635 O O . GLN A 1 199 ? -4.901 -3.050 1.275 1.00 88.56 199 GLN A O 1
ATOM 1640 N N . LEU A 1 200 ? -3.922 -4.418 -0.217 1.00 89.38 200 LEU A N 1
ATOM 1641 C CA . LEU A 1 200 ? -3.335 -3.334 -1.003 1.00 89.38 200 LEU A CA 1
ATOM 1642 C C . LEU A 1 200 ? -4.408 -2.368 -1.535 1.00 89.38 200 LEU A C 1
ATOM 1644 O O . LEU A 1 200 ? -4.271 -1.154 -1.400 1.00 89.38 200 LEU A O 1
ATOM 1648 N N . ALA A 1 201 ? -5.507 -2.891 -2.087 1.00 93.69 201 ALA A N 1
ATOM 1649 C CA . ALA A 1 201 ? -6.611 -2.072 -2.580 1.00 93.69 201 ALA A CA 1
ATOM 1650 C C . ALA A 1 201 ? -7.261 -1.238 -1.462 1.00 93.69 201 ALA A C 1
ATOM 1652 O O . ALA A 1 201 ? -7.554 -0.060 -1.669 1.00 93.69 201 ALA A O 1
ATOM 1653 N N . ARG A 1 202 ? -7.440 -1.811 -0.262 1.00 90.56 202 ARG A N 1
ATOM 1654 C CA . ARG A 1 202 ? -7.914 -1.068 0.917 1.00 90.56 202 ARG A CA 1
ATOM 1655 C C . ARG A 1 202 ? -6.957 0.049 1.296 1.00 90.56 202 ARG A C 1
ATOM 1657 O O . ARG A 1 202 ? -7.410 1.168 1.500 1.00 90.56 202 ARG A O 1
ATOM 1664 N N . GLU A 1 203 ? -5.662 -0.235 1.380 1.00 89.44 203 GLU A N 1
ATOM 1665 C CA . GLU A 1 203 ? -4.656 0.770 1.727 1.00 89.44 203 GLU A CA 1
ATOM 1666 C C . GLU A 1 203 ? -4.709 1.956 0.756 1.00 89.44 203 GLU A C 1
ATOM 1668 O O . GLU A 1 203 ? -4.832 3.094 1.211 1.00 89.44 203 GLU A O 1
ATOM 1673 N N . ILE A 1 204 ? -4.753 1.685 -0.556 1.00 91.50 204 ILE A N 1
ATOM 1674 C CA . ILE A 1 204 ? -4.877 2.707 -1.608 1.00 91.50 204 ILE A CA 1
ATOM 1675 C C . ILE A 1 204 ? -6.152 3.538 -1.432 1.00 91.50 204 ILE A C 1
ATOM 1677 O O . ILE A 1 204 ? -6.095 4.768 -1.458 1.00 91.50 204 ILE A O 1
ATOM 1681 N N . LEU A 1 205 ? -7.307 2.891 -1.260 1.00 93.94 205 LEU A N 1
ATOM 1682 C CA . LEU A 1 205 ? -8.582 3.596 -1.116 1.00 93.94 205 LEU A CA 1
ATOM 1683 C C . LEU A 1 205 ? -8.622 4.456 0.145 1.00 93.94 205 LEU A C 1
ATOM 1685 O O . LEU A 1 205 ? -9.107 5.582 0.107 1.00 93.94 205 LEU A O 1
ATOM 1689 N N . ILE A 1 206 ? -8.101 3.937 1.252 1.00 89.62 206 ILE A N 1
ATOM 1690 C CA . ILE A 1 206 ? -8.059 4.643 2.529 1.00 89.62 206 ILE A CA 1
ATOM 1691 C C . ILE A 1 206 ? -7.128 5.860 2.438 1.00 89.62 206 ILE A C 1
ATOM 1693 O O . ILE A 1 206 ? -7.478 6.912 2.963 1.00 89.62 206 ILE A O 1
ATOM 1697 N N . ASP A 1 207 ? -5.983 5.753 1.755 1.00 88.00 207 ASP A N 1
ATOM 1698 C CA . ASP A 1 207 ? -5.049 6.878 1.591 1.00 88.00 207 ASP A CA 1
ATOM 1699 C C . ASP A 1 207 ? -5.594 8.008 0.719 1.00 88.00 207 ASP A C 1
ATOM 1701 O O . ASP A 1 207 ? -5.314 9.174 0.984 1.00 88.00 207 ASP A O 1
ATOM 1705 N N . ASN A 1 208 ? -6.371 7.676 -0.313 1.00 89.19 208 ASN A N 1
ATOM 1706 C CA . ASN A 1 208 ? -6.789 8.653 -1.320 1.00 89.19 208 ASN A CA 1
ATOM 1707 C C . ASN A 1 208 ? -8.239 9.132 -1.145 1.00 89.19 208 ASN A C 1
ATOM 1709 O O . ASN A 1 208 ? -8.602 10.189 -1.654 1.00 89.19 208 ASN A O 1
ATOM 1713 N N . PHE A 1 209 ? -9.079 8.375 -0.432 1.00 92.81 209 PHE A N 1
ATOM 1714 C CA . PHE A 1 209 ? -10.528 8.600 -0.360 1.00 92.81 209 PHE A CA 1
ATOM 1715 C C . PHE A 1 209 ? -11.096 8.383 1.047 1.00 92.81 209 PHE A C 1
ATOM 1717 O O . PHE A 1 209 ? -12.240 7.953 1.194 1.00 92.81 209 PHE A O 1
ATOM 1724 N N . SER A 1 210 ? -10.321 8.685 2.091 1.00 88.75 210 SER A N 1
ATOM 1725 C CA . SER A 1 210 ? -10.705 8.495 3.500 1.00 88.75 210 SER A CA 1
ATOM 1726 C C . SER A 1 210 ? -12.056 9.119 3.882 1.00 88.75 210 SER A C 1
ATOM 1728 O O . SER A 1 210 ? -12.742 8.608 4.763 1.00 88.75 210 SER A O 1
ATOM 1730 N N . THR A 1 211 ? -12.470 10.186 3.195 1.00 91.06 211 THR A N 1
ATOM 1731 C CA . THR A 1 211 ? -13.731 10.903 3.437 1.00 91.06 211 THR A CA 1
ATOM 1732 C C . THR A 1 211 ? -14.900 10.428 2.570 1.00 91.06 211 THR A C 1
ATOM 1734 O O . THR A 1 211 ? -16.032 10.872 2.765 1.00 91.06 211 THR A O 1
ATOM 1737 N N . HIS A 1 212 ? -14.668 9.530 1.610 1.00 94.25 212 HIS A N 1
ATOM 1738 C CA . HIS A 1 212 ? -15.709 9.065 0.699 1.00 94.25 212 HIS A CA 1
ATOM 1739 C C . HIS A 1 212 ? -16.672 8.096 1.421 1.00 94.25 212 HIS A C 1
ATOM 1741 O O . HIS A 1 212 ? -16.205 7.126 2.023 1.00 94.25 212 HIS A O 1
ATOM 1747 N N . PRO A 1 213 ? -18.011 8.239 1.306 1.00 94.81 213 PRO A N 1
ATOM 1748 C CA . PRO A 1 213 ? -18.975 7.434 2.071 1.00 94.81 213 PRO A CA 1
ATOM 1749 C C . PRO A 1 213 ? -18.790 5.914 1.955 1.00 94.81 213 PRO A C 1
ATOM 1751 O O . PRO A 1 213 ? -18.790 5.210 2.960 1.00 94.81 213 PRO A O 1
ATOM 1754 N N . LYS A 1 214 ? -18.547 5.402 0.739 1.00 94.75 214 LYS A N 1
ATOM 1755 C CA . LYS A 1 214 ? -18.264 3.967 0.523 1.00 94.75 214 LYS A CA 1
ATOM 1756 C C . LYS A 1 214 ? -16.983 3.489 1.223 1.00 94.75 214 LYS A C 1
ATOM 1758 O O . LYS A 1 214 ? -16.892 2.324 1.592 1.00 94.75 214 LYS A O 1
ATOM 1763 N N . ILE A 1 215 ? -15.992 4.367 1.390 1.00 94.25 215 ILE A N 1
ATOM 1764 C CA . ILE A 1 215 ? -14.728 4.033 2.058 1.00 94.25 215 ILE A CA 1
ATOM 1765 C C . ILE A 1 215 ? -14.893 4.090 3.570 1.00 94.25 215 ILE A C 1
ATOM 1767 O O . ILE A 1 215 ? -14.363 3.229 4.259 1.00 94.25 215 ILE A O 1
ATOM 1771 N N . ILE A 1 216 ? -15.706 5.013 4.085 1.00 92.94 216 ILE A N 1
ATOM 1772 C CA . ILE A 1 216 ? -16.118 5.013 5.493 1.00 92.94 216 ILE A CA 1
ATOM 1773 C C . ILE A 1 216 ? -16.833 3.699 5.834 1.00 92.94 216 ILE A C 1
ATOM 1775 O O . ILE A 1 216 ? -16.479 3.053 6.816 1.00 92.94 216 ILE A O 1
ATOM 1779 N N . GLU A 1 217 ? -17.788 3.262 5.007 1.00 93.06 217 GLU A N 1
ATOM 1780 C CA . GLU A 1 217 ? -18.488 1.985 5.208 1.00 93.06 217 GLU A CA 1
ATOM 1781 C C . GLU A 1 217 ? -17.516 0.793 5.178 1.00 93.06 217 GLU A C 1
ATOM 1783 O O . GLU A 1 217 ? -17.581 -0.097 6.028 1.00 93.06 217 GLU A O 1
ATOM 1788 N N . LEU A 1 218 ? -16.575 0.795 4.227 1.00 92.19 218 LEU A N 1
ATOM 1789 C CA . LEU A 1 218 ? -15.517 -0.209 4.140 1.00 92.19 218 LEU A CA 1
ATOM 1790 C C . LEU A 1 218 ? -14.655 -0.225 5.411 1.00 92.19 218 LEU A C 1
ATOM 1792 O O . LEU A 1 218 ? -14.462 -1.287 5.994 1.00 92.19 218 LEU A O 1
ATOM 1796 N N . ILE A 1 219 ? -14.191 0.938 5.879 1.00 90.31 219 ILE A N 1
ATOM 1797 C CA . ILE A 1 219 ? -13.408 1.086 7.113 1.00 90.31 219 ILE A CA 1
ATOM 1798 C C . ILE A 1 219 ? -14.178 0.516 8.311 1.00 90.31 219 ILE A C 1
ATOM 1800 O O . ILE A 1 219 ? -13.637 -0.296 9.058 1.00 90.31 219 ILE A O 1
ATOM 1804 N N . GLN A 1 220 ? -15.446 0.897 8.480 1.00 90.75 220 GLN A N 1
ATOM 1805 C CA . GLN A 1 220 ? -16.294 0.419 9.575 1.00 90.75 220 GLN A CA 1
ATOM 1806 C C . GLN A 1 220 ? -16.456 -1.106 9.538 1.00 90.75 220 GLN A C 1
ATOM 1808 O O . GLN A 1 220 ? -16.330 -1.775 10.564 1.00 90.75 220 GLN A O 1
ATOM 1813 N N . ARG A 1 221 ? -16.687 -1.676 8.350 1.00 89.81 221 ARG A N 1
ATOM 1814 C CA . ARG A 1 221 ? -16.811 -3.125 8.154 1.00 89.81 221 ARG A CA 1
ATOM 1815 C C . ARG A 1 221 ? -15.523 -3.865 8.511 1.00 89.81 221 ARG A C 1
ATOM 1817 O O . ARG A 1 221 ? -15.584 -4.887 9.191 1.00 89.81 221 ARG A O 1
ATOM 1824 N N . GLU A 1 222 ? -14.373 -3.360 8.078 1.00 86.75 222 GLU A N 1
ATOM 1825 C CA . GLU A 1 222 ? -13.067 -3.972 8.357 1.00 86.75 222 GLU A CA 1
ATOM 1826 C C . GLU A 1 222 ? -12.705 -3.897 9.840 1.00 86.75 222 GLU A C 1
ATOM 1828 O O . GLU A 1 222 ? -12.199 -4.862 10.414 1.00 86.75 222 GLU A O 1
ATOM 1833 N N . ILE A 1 223 ? -13.053 -2.786 10.485 1.00 85.88 223 ILE A N 1
ATOM 1834 C CA . ILE A 1 223 ? -12.954 -2.635 11.930 1.00 85.88 223 ILE A CA 1
ATOM 1835 C C . ILE A 1 223 ? -13.774 -3.704 12.663 1.00 85.88 223 ILE A C 1
ATOM 1837 O O . ILE A 1 223 ? -13.263 -4.331 13.590 1.00 85.88 223 ILE A O 1
ATOM 1841 N N . ILE A 1 224 ? -15.028 -3.917 12.249 1.00 85.56 224 ILE A N 1
ATOM 1842 C CA . ILE A 1 224 ? -15.917 -4.914 12.861 1.00 85.56 224 ILE A CA 1
ATOM 1843 C C . ILE A 1 224 ? -15.381 -6.334 12.649 1.00 85.56 224 ILE A C 1
ATOM 1845 O O . ILE A 1 224 ? -15.390 -7.133 13.582 1.00 85.56 224 ILE A O 1
ATOM 1849 N N . ARG A 1 225 ? -14.910 -6.654 11.436 1.00 85.44 225 ARG A N 1
ATOM 1850 C CA . ARG A 1 225 ? -14.307 -7.963 11.126 1.00 85.44 225 ARG A CA 1
ATOM 1851 C C . ARG A 1 225 ? -13.063 -8.219 11.965 1.00 85.44 225 ARG A C 1
ATOM 1853 O O . ARG A 1 225 ? -12.828 -9.335 12.414 1.00 85.44 225 ARG A O 1
ATOM 1860 N N . GLY A 1 226 ? -12.273 -7.173 12.188 1.00 79.12 226 GLY A N 1
ATOM 1861 C CA . GLY A 1 226 ? -11.068 -7.259 12.987 1.00 79.12 226 GLY A CA 1
ATOM 1862 C C . GLY A 1 226 ? -9.938 -8.011 12.283 1.00 79.12 226 GLY A C 1
ATOM 1863 O O . GLY A 1 226 ? -9.030 -8.479 12.960 1.00 79.12 226 GLY A O 1
ATOM 1864 N N . ASP A 1 227 ? -9.966 -8.186 10.959 1.00 79.12 227 ASP A N 1
ATOM 1865 C CA . ASP A 1 227 ? -9.035 -9.084 10.262 1.00 79.12 227 ASP A CA 1
ATOM 1866 C C . ASP A 1 227 ? -7.630 -8.527 10.051 1.00 79.12 227 ASP A C 1
ATOM 1868 O O . ASP A 1 227 ? -6.654 -9.263 10.208 1.00 79.12 227 ASP A O 1
ATOM 1872 N N . ASP A 1 228 ? -7.528 -7.222 9.826 1.00 78.69 228 ASP A N 1
ATOM 1873 C CA . ASP A 1 228 ? -6.293 -6.532 9.472 1.00 78.69 228 ASP A CA 1
ATOM 1874 C C . ASP A 1 228 ? -5.985 -5.428 10.491 1.00 78.69 228 ASP A C 1
ATOM 1876 O O . ASP A 1 228 ? -6.610 -4.367 10.511 1.00 78.69 228 ASP A O 1
ATOM 1880 N N . SER A 1 229 ? -4.993 -5.660 11.352 1.00 76.56 229 SER A N 1
ATOM 1881 C CA . SER A 1 229 ? -4.607 -4.704 12.393 1.00 76.56 229 SER A CA 1
ATOM 1882 C C . SER A 1 229 ? -4.155 -3.347 11.847 1.00 76.56 229 SER A C 1
ATOM 1884 O O . SER A 1 229 ? -4.408 -2.324 12.491 1.00 76.56 229 SER A O 1
ATOM 1886 N N . LYS A 1 230 ? -3.494 -3.318 10.678 1.00 78.19 230 LYS A N 1
ATOM 1887 C CA . LYS A 1 230 ? -3.022 -2.070 10.057 1.00 78.19 230 LYS A CA 1
ATOM 1888 C C . LYS A 1 230 ? -4.223 -1.268 9.552 1.00 78.19 230 LYS A C 1
ATOM 1890 O O . LYS A 1 230 ? -4.349 -0.091 9.902 1.00 78.19 230 LYS A O 1
ATOM 1895 N N . ALA A 1 231 ? -5.139 -1.915 8.828 1.00 78.81 231 ALA A N 1
ATOM 1896 C CA . ALA A 1 231 ? -6.373 -1.287 8.352 1.00 78.81 231 ALA A CA 1
ATOM 1897 C C . ALA A 1 231 ? -7.252 -0.781 9.505 1.00 78.81 231 ALA A C 1
ATOM 1899 O O . ALA A 1 231 ? -7.753 0.338 9.438 1.00 78.81 231 ALA A O 1
ATOM 1900 N N . ILE A 1 232 ? -7.375 -1.552 10.590 1.00 81.38 232 ILE A N 1
ATOM 1901 C CA . ILE A 1 232 ? -8.110 -1.151 11.798 1.00 81.38 232 ILE A CA 1
ATOM 1902 C C . ILE A 1 232 ? -7.521 0.129 12.385 1.00 81.38 232 ILE A C 1
ATOM 1904 O O . ILE A 1 232 ? -8.242 1.098 12.601 1.00 81.38 232 ILE A O 1
ATOM 1908 N N . THR A 1 233 ? -6.207 0.148 12.622 1.00 78.38 233 THR A N 1
ATOM 1909 C CA . THR A 1 233 ? -5.531 1.284 13.267 1.00 78.38 233 THR A CA 1
ATOM 1910 C C . THR A 1 233 ? -5.688 2.557 12.442 1.00 78.38 233 THR A C 1
ATOM 1912 O O . THR A 1 233 ? -6.053 3.611 12.962 1.00 78.38 233 THR A O 1
ATOM 1915 N N . LYS A 1 234 ? -5.461 2.448 11.131 1.00 83.75 234 LYS A N 1
ATOM 1916 C CA . LYS A 1 234 ? -5.585 3.565 10.195 1.00 83.75 234 LYS A CA 1
ATOM 1917 C C . LYS A 1 234 ? -7.031 4.032 10.047 1.00 83.75 234 LYS A C 1
ATOM 1919 O O . LYS A 1 234 ? -7.298 5.227 10.116 1.00 83.75 234 LYS A O 1
ATOM 1924 N N . GLY A 1 235 ? -7.960 3.091 9.897 1.00 84.44 235 GLY A N 1
ATOM 1925 C CA . GLY A 1 235 ? -9.388 3.361 9.797 1.00 84.44 235 GLY A CA 1
ATOM 1926 C C . GLY A 1 235 ? -9.918 4.105 11.017 1.00 84.44 235 GLY A C 1
ATOM 1927 O O . GLY A 1 235 ? -10.673 5.062 10.887 1.00 84.44 235 GLY A O 1
ATOM 1928 N N . PHE A 1 236 ? -9.444 3.738 12.204 1.00 81.50 236 PHE A N 1
ATOM 1929 C CA . PHE A 1 236 ? -9.801 4.434 13.429 1.00 81.50 236 PHE A CA 1
ATOM 1930 C C . PHE A 1 236 ? -9.302 5.857 13.509 1.00 81.50 236 PHE A C 1
ATOM 1932 O O . PHE A 1 236 ? -10.079 6.751 13.839 1.00 81.50 236 PHE A O 1
ATOM 1939 N N . LYS A 1 237 ? -8.025 6.058 13.183 1.00 82.06 237 LYS A N 1
ATOM 19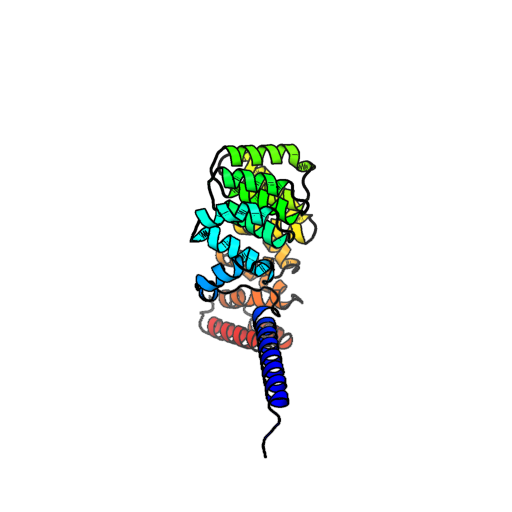40 C CA . LYS A 1 237 ? -7.440 7.391 13.109 1.00 82.06 237 LYS A CA 1
ATOM 1941 C C . LYS A 1 237 ? -8.264 8.288 12.181 1.00 82.06 237 LYS A C 1
ATOM 1943 O O . LYS A 1 237 ? -8.627 9.388 12.574 1.00 82.06 237 LYS A O 1
ATOM 1948 N N . ILE A 1 238 ? -8.651 7.775 11.014 1.00 85.25 238 ILE A N 1
ATOM 1949 C CA . ILE A 1 238 ? -9.493 8.498 10.052 1.00 85.25 238 ILE A CA 1
ATOM 1950 C C . ILE A 1 238 ? -10.865 8.834 10.642 1.00 85.25 238 ILE A C 1
ATOM 1952 O O . ILE A 1 238 ? -11.284 9.986 10.595 1.00 85.25 238 ILE A O 1
ATOM 1956 N N . LEU A 1 239 ? -11.570 7.861 11.230 1.00 84.62 239 LEU A N 1
ATOM 1957 C CA . LEU A 1 239 ? -12.893 8.110 11.816 1.00 84.62 239 LEU A CA 1
ATOM 1958 C C . LEU A 1 239 ? -12.842 9.135 12.962 1.00 84.62 239 LEU A C 1
ATOM 1960 O O . LEU A 1 239 ? -13.769 9.938 13.097 1.00 84.62 239 LEU A O 1
ATOM 1964 N N . ALA A 1 240 ? -11.770 9.121 13.759 1.00 79.81 240 ALA A N 1
ATOM 1965 C CA . ALA A 1 240 ? -11.528 10.096 14.817 1.00 79.81 240 ALA A CA 1
ATOM 1966 C C . ALA A 1 240 ? -11.241 11.499 14.248 1.00 79.81 240 ALA A C 1
ATOM 1968 O O . ALA A 1 240 ? -11.883 12.467 14.656 1.00 79.81 240 ALA A O 1
ATOM 1969 N N . GLU A 1 241 ? -10.364 11.614 13.244 1.00 83.38 241 GLU A N 1
ATOM 1970 C CA . GLU A 1 241 ? -10.054 12.877 12.550 1.00 83.38 241 GLU A CA 1
ATOM 1971 C C . GLU A 1 241 ? -11.296 13.500 11.896 1.00 83.38 241 GLU A C 1
ATOM 1973 O O . GLU A 1 241 ? -11.484 14.718 11.924 1.00 83.38 241 GLU A O 1
ATOM 1978 N N . MET A 1 242 ? -12.198 12.663 11.379 1.00 82.44 242 MET A N 1
ATOM 1979 C CA . MET A 1 242 ? -13.487 13.082 10.824 1.00 82.44 242 MET A CA 1
ATOM 1980 C C . MET A 1 242 ? -14.519 13.492 11.885 1.00 82.44 242 MET A C 1
ATOM 1982 O O . MET A 1 242 ? -15.633 13.876 11.524 1.00 82.44 242 MET A O 1
ATOM 1986 N N . LYS A 1 243 ? -14.192 13.394 13.182 1.00 83.81 243 LYS A N 1
ATOM 1987 C CA . LYS A 1 243 ? -15.122 13.603 14.307 1.00 83.81 243 LYS A CA 1
ATOM 1988 C C . LYS A 1 243 ? -16.401 12.772 14.169 1.00 83.81 243 LYS A C 1
ATOM 1990 O O . LYS A 1 243 ? -17.485 13.205 14.561 1.00 83.81 243 LYS A O 1
ATOM 1995 N N . SER A 1 244 ? -16.285 11.583 13.580 1.00 83.69 244 SER A N 1
ATOM 1996 C CA . SER A 1 244 ? -17.406 10.658 13.460 1.00 83.69 244 SER A CA 1
ATOM 1997 C C . SER A 1 244 ? -17.884 10.255 14.857 1.00 83.69 244 SER A C 1
ATOM 1999 O O . SER A 1 244 ? -17.065 10.003 15.740 1.00 83.69 244 SER A O 1
ATOM 2001 N N . SER A 1 245 ? -19.199 10.134 15.070 1.00 86.44 245 SER A N 1
ATOM 2002 C CA . SER A 1 245 ? -19.717 9.518 16.302 1.00 86.44 245 SER A CA 1
ATOM 2003 C C . SER A 1 245 ? -19.454 8.012 16.331 1.00 86.44 245 SER A C 1
ATOM 2005 O O . SER A 1 245 ? -19.472 7.402 17.396 1.00 86.44 245 SER A O 1
ATOM 2007 N N . TRP A 1 246 ? -19.149 7.407 15.178 1.00 88.69 246 TRP A N 1
ATOM 2008 C CA . TRP A 1 246 ? -19.076 5.961 15.032 1.00 88.69 246 TRP A CA 1
ATOM 2009 C C . TRP A 1 246 ? -18.103 5.290 16.015 1.00 88.69 246 TRP A C 1
ATOM 2011 O O . TRP A 1 246 ? -18.517 4.312 16.637 1.00 88.69 246 TRP A O 1
ATOM 2021 N N . PRO A 1 247 ? -16.867 5.788 16.253 1.00 83.94 247 PRO A N 1
ATOM 2022 C CA . PRO A 1 247 ? -15.992 5.220 17.279 1.00 83.94 247 PRO A CA 1
ATOM 2023 C C . PRO A 1 247 ? -16.601 5.285 18.686 1.00 83.94 247 PRO A C 1
ATOM 2025 O O . PRO A 1 247 ? -16.494 4.315 19.433 1.00 83.94 247 PRO A O 1
ATOM 2028 N N . LYS A 1 248 ? -17.295 6.377 19.035 1.00 81.25 248 LYS A N 1
ATOM 2029 C CA . LYS A 1 248 ? -18.003 6.522 20.320 1.00 81.25 248 LYS A CA 1
ATOM 2030 C C . LYS A 1 248 ? -19.180 5.552 20.439 1.00 81.25 248 LYS A C 1
ATOM 2032 O O . LYS A 1 248 ? -19.439 5.046 21.525 1.00 81.25 248 LYS A O 1
ATOM 2037 N N . ASP A 1 249 ? -19.850 5.256 19.334 1.00 86.12 249 ASP A N 1
ATOM 2038 C CA . ASP A 1 249 ? -20.995 4.344 19.315 1.00 86.12 249 ASP A CA 1
ATOM 2039 C C . ASP A 1 249 ? -20.557 2.864 19.276 1.00 86.12 249 ASP A C 1
ATOM 2041 O O . ASP A 1 249 ? -21.296 1.983 19.713 1.00 86.12 249 ASP A O 1
ATOM 2045 N N . ASN A 1 250 ? -19.333 2.577 18.808 1.00 85.44 250 ASN A N 1
ATOM 2046 C CA . ASN A 1 250 ? -18.871 1.215 18.503 1.00 85.44 250 ASN A CA 1
ATOM 2047 C C . ASN A 1 250 ? -17.588 0.775 19.232 1.00 85.44 250 ASN A C 1
ATOM 2049 O O . ASN A 1 250 ? -17.119 -0.342 19.008 1.00 85.44 250 ASN A O 1
ATOM 2053 N N . TYR A 1 251 ? -17.028 1.580 20.145 1.00 81.81 251 TYR A N 1
ATOM 2054 C CA . TYR A 1 251 ? -15.783 1.246 20.861 1.00 81.81 251 TYR A CA 1
ATOM 2055 C C . TYR A 1 251 ? -15.822 -0.133 21.543 1.00 81.81 251 TYR A C 1
ATOM 2057 O O . TYR A 1 251 ? -14.814 -0.834 21.572 1.00 81.81 251 TYR A O 1
ATOM 2065 N N . LYS A 1 252 ? -16.986 -0.587 22.031 1.00 82.31 252 LYS A N 1
ATOM 2066 C CA . LYS A 1 252 ? -17.141 -1.903 22.684 1.00 82.31 252 LYS A CA 1
ATOM 2067 C C . LYS A 1 252 ? -16.768 -3.085 21.782 1.00 82.31 252 LYS A C 1
ATOM 2069 O O . LYS A 1 252 ? -16.209 -4.064 22.279 1.00 82.31 252 LYS A O 1
ATOM 2074 N N . ILE A 1 253 ? -17.027 -2.991 20.475 1.00 79.31 253 ILE A N 1
ATOM 2075 C CA . ILE A 1 253 ? -16.671 -4.034 19.494 1.00 79.31 253 ILE A CA 1
ATOM 2076 C C . ILE A 1 253 ? -15.150 -4.246 19.476 1.00 79.31 253 ILE A C 1
ATOM 2078 O O . ILE A 1 253 ? -14.654 -5.363 19.380 1.00 79.31 253 ILE A O 1
ATOM 2082 N N . LEU A 1 254 ? -14.388 -3.176 19.674 1.00 73.06 254 LEU A N 1
ATOM 2083 C CA . LEU A 1 254 ? -12.926 -3.189 19.602 1.00 73.06 254 LEU A CA 1
ATOM 2084 C C . LEU A 1 254 ? -12.289 -3.796 20.824 1.00 73.06 254 LEU A C 1
ATOM 2086 O O . LEU A 1 254 ? -11.303 -4.518 20.741 1.00 73.06 254 LEU A O 1
ATOM 2090 N N . LEU A 1 255 ? -12.882 -3.506 21.969 1.00 75.69 255 LEU A N 1
ATOM 2091 C CA . LEU A 1 255 ? -12.376 -3.925 23.266 1.00 75.69 255 LEU A CA 1
ATOM 2092 C C . LEU A 1 255 ? -12.684 -5.393 23.533 1.00 75.69 255 LEU A C 1
ATOM 2094 O O . LEU A 1 255 ? -11.972 -6.065 24.278 1.00 75.69 255 LEU A O 1
ATOM 2098 N N . THR A 1 256 ? -13.737 -5.893 22.890 1.00 77.75 256 THR A N 1
ATOM 2099 C CA . THR A 1 256 ? -14.081 -7.312 22.863 1.00 77.75 256 THR A CA 1
ATOM 2100 C C . THR A 1 256 ? -13.352 -8.074 21.757 1.00 77.75 256 THR A C 1
ATOM 2102 O O . THR A 1 256 ? -13.395 -9.302 21.763 1.00 77.75 256 THR A O 1
ATOM 2105 N N . SER A 1 257 ? -12.611 -7.393 20.868 1.00 80.19 257 SER A N 1
ATOM 2106 C CA . SER A 1 257 ? -11.806 -8.063 19.844 1.00 80.19 257 SER A CA 1
ATOM 2107 C C . SER A 1 257 ? -10.810 -9.022 20.496 1.00 80.19 257 SER A C 1
ATOM 2109 O O . SER A 1 257 ? -10.083 -8.610 21.409 1.00 80.19 257 SER A O 1
ATOM 2111 N N . PRO A 1 258 ? -10.705 -10.284 20.037 1.00 79.19 258 PRO A N 1
ATOM 2112 C CA . PRO A 1 258 ? -9.702 -11.223 20.530 1.00 79.19 258 PRO A CA 1
ATOM 2113 C C . PRO A 1 258 ? -8.271 -10.780 20.179 1.00 79.19 258 PRO A C 1
ATOM 2115 O O . PRO A 1 258 ? -7.321 -11.223 20.821 1.00 79.19 258 PRO A O 1
ATOM 2118 N N . LYS A 1 259 ? -8.104 -9.875 19.205 1.00 80.50 259 LYS A N 1
ATOM 2119 C CA . LYS A 1 259 ? -6.798 -9.446 18.703 1.00 80.50 259 LYS A CA 1
ATOM 2120 C C . LYS A 1 259 ? -6.265 -8.250 19.481 1.00 80.50 259 LYS A C 1
ATOM 2122 O O . LYS A 1 259 ? -6.839 -7.164 19.462 1.00 80.50 259 LYS A O 1
ATOM 2127 N N . LEU A 1 260 ? -5.110 -8.446 20.112 1.00 78.62 260 LEU A N 1
ATOM 2128 C CA . LEU A 1 260 ? -4.454 -7.437 20.942 1.00 78.62 260 LEU A CA 1
ATOM 2129 C C . LEU A 1 260 ? -4.158 -6.135 20.185 1.00 78.62 260 LEU A C 1
ATOM 2131 O O . LEU A 1 260 ? -4.354 -5.055 20.729 1.00 78.62 260 LEU A O 1
ATOM 2135 N N . LEU A 1 261 ? -3.755 -6.224 18.913 1.00 74.19 261 LEU A N 1
ATOM 2136 C CA . LEU A 1 261 ? -3.477 -5.045 18.087 1.00 74.19 261 LEU A CA 1
ATOM 2137 C C . LEU A 1 261 ? -4.725 -4.182 17.850 1.00 74.19 261 LEU A C 1
ATOM 2139 O O . LEU A 1 261 ? -4.627 -2.961 17.864 1.00 74.19 261 LEU A O 1
ATOM 2143 N N . THR A 1 262 ? -5.902 -4.796 17.689 1.00 76.94 262 THR A N 1
ATOM 2144 C CA . THR A 1 262 ? -7.180 -4.071 17.584 1.00 76.94 262 THR A CA 1
ATOM 2145 C C . THR A 1 262 ? -7.487 -3.318 18.872 1.00 76.94 262 THR A C 1
ATOM 2147 O O . THR A 1 262 ? -7.881 -2.156 18.835 1.00 76.94 262 THR A O 1
ATOM 2150 N N . VAL A 1 263 ? -7.273 -3.974 20.014 1.00 81.12 263 VAL A N 1
ATOM 2151 C CA . VAL A 1 263 ? -7.472 -3.373 21.335 1.00 81.12 263 VAL A CA 1
ATOM 2152 C C . VAL A 1 263 ? -6.505 -2.205 21.540 1.00 81.12 263 VAL A C 1
ATOM 2154 O O . VAL A 1 263 ? -6.936 -1.126 21.932 1.00 81.12 263 VAL A O 1
ATOM 2157 N N . ALA A 1 264 ? -5.223 -2.387 21.213 1.00 78.75 264 ALA A N 1
ATOM 2158 C CA . ALA A 1 264 ? -4.204 -1.346 21.313 1.00 78.75 264 ALA A CA 1
ATOM 2159 C C . ALA A 1 264 ? -4.521 -0.140 20.413 1.00 78.75 264 ALA A C 1
ATOM 2161 O O . ALA A 1 264 ? -4.413 1.002 20.855 1.00 78.75 264 ALA A O 1
ATOM 2162 N N . ALA A 1 265 ? -4.988 -0.383 19.186 1.00 75.44 265 ALA A N 1
ATOM 2163 C CA . ALA A 1 265 ? -5.413 0.663 18.259 1.00 75.44 265 ALA A CA 1
ATOM 2164 C C . ALA A 1 265 ? -6.619 1.477 18.763 1.00 75.44 265 ALA A C 1
ATOM 2166 O O . ALA A 1 265 ? -6.778 2.634 18.382 1.00 75.44 265 ALA A O 1
ATOM 2167 N N . ALA A 1 266 ? -7.454 0.898 19.631 1.00 79.62 266 ALA A N 1
ATOM 2168 C CA . ALA A 1 266 ? -8.605 1.573 20.222 1.00 79.62 266 ALA A CA 1
ATOM 2169 C C . ALA A 1 266 ? -8.244 2.459 21.431 1.00 79.62 266 ALA A C 1
ATOM 2171 O O . ALA A 1 266 ? -9.037 3.317 21.818 1.00 79.62 266 ALA A O 1
ATOM 2172 N N . ILE A 1 267 ? -7.062 2.288 22.033 1.00 82.75 267 ILE A N 1
ATOM 2173 C CA . ILE A 1 267 ? -6.650 3.023 23.240 1.00 82.75 267 ILE A CA 1
ATOM 2174 C C . ILE A 1 267 ? -6.625 4.552 23.032 1.00 82.75 267 ILE A C 1
ATOM 2176 O O . ILE A 1 267 ? -7.203 5.255 23.868 1.00 82.75 267 ILE A O 1
ATOM 2180 N N . PRO A 1 268 ? -6.044 5.101 21.942 1.00 79.88 268 PRO A N 1
ATOM 2181 C CA . PRO A 1 268 ? -6.079 6.543 21.683 1.00 79.88 268 PRO A CA 1
ATOM 2182 C C . PRO A 1 268 ? -7.501 7.109 21.566 1.00 79.88 268 PRO A C 1
ATOM 2184 O O . PRO A 1 268 ? -7.739 8.261 21.905 1.00 79.88 268 PRO A O 1
ATOM 2187 N N . ILE A 1 269 ? -8.471 6.292 21.154 1.00 77.06 269 ILE A N 1
ATOM 2188 C CA . ILE A 1 269 ? -9.875 6.711 21.067 1.00 77.06 269 ILE A CA 1
ATOM 2189 C C . ILE A 1 269 ? -10.506 6.758 22.448 1.00 77.06 269 ILE A C 1
ATOM 2191 O O . ILE A 1 269 ? -11.222 7.705 22.757 1.00 77.06 269 ILE A O 1
ATOM 2195 N N . LEU A 1 270 ? -10.218 5.778 23.312 1.00 80.31 270 LEU A N 1
ATOM 2196 C CA . LEU A 1 270 ? -10.676 5.810 24.705 1.00 80.31 270 LEU A CA 1
ATOM 2197 C C . LEU A 1 270 ? -10.187 7.066 25.432 1.00 80.31 270 LEU A C 1
ATOM 2199 O O . LEU A 1 270 ? -10.930 7.636 26.223 1.00 80.31 270 LEU A O 1
ATOM 2203 N N . GLN A 1 271 ? -8.966 7.503 25.120 1.00 83.50 271 GLN A N 1
ATOM 2204 C CA . GLN A 1 271 ? -8.379 8.757 25.594 1.00 83.50 271 GLN A CA 1
ATOM 2205 C C . GLN A 1 271 ? -9.139 10.009 25.149 1.00 83.50 271 GLN A C 1
ATOM 2207 O O . GLN A 1 271 ? -9.041 11.036 25.815 1.00 83.50 271 GLN A O 1
ATOM 2212 N N . GLU A 1 272 ? -9.810 9.964 24.001 1.00 81.31 272 GLU A N 1
ATOM 2213 C CA . GLU A 1 272 ? -10.560 11.097 23.457 1.00 81.31 272 GLU A CA 1
ATOM 2214 C C . GLU A 1 272 ? -12.019 11.091 23.907 1.00 81.31 272 GLU A C 1
ATOM 2216 O O . GLU A 1 272 ? -12.558 12.144 24.235 1.00 81.31 272 GLU A O 1
ATOM 2221 N N . ILE A 1 273 ? -12.661 9.920 23.936 1.00 82.25 273 ILE A N 1
ATOM 2222 C CA . ILE A 1 273 ? -14.097 9.814 24.231 1.00 82.25 273 ILE A CA 1
ATOM 2223 C C . ILE A 1 273 ? -14.395 9.647 25.724 1.00 82.25 273 ILE A C 1
ATOM 2225 O O . ILE A 1 273 ? -15.515 9.935 26.133 1.00 82.25 273 ILE A O 1
ATOM 2229 N N . CYS A 1 274 ? -13.435 9.139 26.510 1.00 87.00 274 CYS A N 1
ATOM 2230 C CA . CYS A 1 274 ? -13.551 8.867 27.946 1.00 87.00 274 CYS A CA 1
ATOM 2231 C C . CYS A 1 274 ? -14.897 8.227 28.337 1.00 87.00 274 CYS A C 1
ATOM 2233 O O . CYS A 1 274 ? -15.704 8.845 29.037 1.00 87.00 274 CYS A O 1
ATOM 2235 N N . PRO A 1 275 ? -15.178 6.994 27.868 1.00 84.62 275 PRO A N 1
ATOM 2236 C CA . PRO A 1 275 ? -16.499 6.402 28.016 1.00 84.62 275 PRO A CA 1
ATOM 2237 C C . PRO A 1 275 ? -16.820 6.120 29.497 1.00 84.62 275 PRO A C 1
ATOM 2239 O O . PRO A 1 275 ? -15.912 5.874 30.292 1.00 84.62 275 PRO A O 1
ATOM 2242 N N . PRO A 1 276 ? -18.102 6.096 29.899 1.00 85.44 276 PRO A N 1
ATOM 2243 C CA . PRO A 1 276 ? -18.485 5.937 31.306 1.00 85.44 276 PRO A CA 1
ATOM 2244 C C . PRO A 1 276 ? -18.049 4.592 31.912 1.00 85.44 276 PRO A C 1
ATOM 2246 O O . PRO A 1 276 ? -17.860 4.481 33.119 1.00 85.44 276 PRO A O 1
ATOM 2249 N N . ASP A 1 277 ? -17.858 3.563 31.086 1.00 86.44 277 ASP A N 1
ATOM 2250 C CA . ASP A 1 277 ? -17.363 2.242 31.476 1.00 86.44 277 ASP A CA 1
ATOM 2251 C C . ASP A 1 277 ? -15.842 2.069 31.284 1.00 86.44 277 ASP A C 1
ATOM 2253 O O . ASP A 1 277 ? -15.349 0.938 31.305 1.00 86.44 277 ASP A O 1
ATOM 2257 N N . LEU A 1 278 ? -15.086 3.171 31.150 1.00 86.31 278 LEU A N 1
ATOM 2258 C CA . LEU A 1 278 ? -13.638 3.178 30.908 1.00 86.31 278 LEU A CA 1
ATOM 2259 C C . LEU A 1 278 ? -12.857 2.268 31.863 1.00 86.31 278 LEU A C 1
ATOM 2261 O O . LEU A 1 278 ? -12.051 1.463 31.409 1.00 86.31 278 LEU A O 1
ATOM 2265 N N . GLU A 1 279 ? -13.096 2.337 33.172 1.00 87.12 279 GLU A N 1
ATOM 2266 C CA . GLU A 1 279 ? -12.331 1.522 34.128 1.00 87.12 279 GLU A CA 1
ATOM 2267 C C . GLU A 1 279 ? -12.555 0.022 33.930 1.00 87.12 279 GLU A C 1
ATOM 2269 O O . GLU A 1 279 ? -11.602 -0.755 33.910 1.00 87.12 279 GLU A O 1
ATOM 2274 N N . LYS A 1 280 ? -13.804 -0.391 33.685 1.00 86.62 280 LYS A N 1
ATOM 2275 C CA . LYS A 1 280 ? -14.134 -1.795 33.401 1.00 86.62 280 LYS A CA 1
ATOM 2276 C C . LYS A 1 280 ? -13.401 -2.289 32.153 1.00 86.62 280 LYS A C 1
ATOM 2278 O O . LYS A 1 280 ? -12.947 -3.432 32.101 1.00 86.62 280 LYS A O 1
ATOM 2283 N N . ILE A 1 281 ? -13.287 -1.423 31.154 1.00 83.00 281 ILE A N 1
ATOM 2284 C CA . ILE A 1 281 ? -12.602 -1.702 29.897 1.00 83.00 281 ILE A CA 1
ATOM 2285 C C . ILE A 1 281 ? -11.107 -1.857 30.122 1.00 83.00 281 ILE A C 1
ATOM 2287 O O . ILE A 1 281 ? -10.545 -2.881 29.744 1.00 83.00 281 ILE A O 1
ATOM 2291 N N . LEU A 1 282 ? -10.473 -0.872 30.759 1.00 86.38 282 LEU A N 1
ATOM 2292 C CA . LEU A 1 282 ? -9.037 -0.885 31.013 1.00 86.38 282 LEU A CA 1
ATOM 2293 C C . LEU A 1 282 ? -8.639 -2.095 31.868 1.00 86.38 282 LEU A C 1
ATOM 2295 O O . LEU A 1 282 ? -7.634 -2.738 31.578 1.00 86.38 282 LEU A O 1
ATOM 2299 N N . SER A 1 283 ? -9.458 -2.471 32.856 1.00 87.12 283 SER A N 1
ATOM 2300 C CA . SER A 1 283 ? -9.269 -3.703 33.630 1.00 87.12 283 SER A CA 1
ATOM 2301 C C . SER A 1 283 ? -9.337 -4.965 32.767 1.00 87.12 283 SER A C 1
ATOM 2303 O O . SER A 1 283 ? -8.516 -5.864 32.945 1.00 87.12 283 SER A O 1
ATOM 2305 N N . ASN A 1 284 ? -10.273 -5.042 31.815 1.00 84.25 284 ASN A N 1
ATOM 2306 C CA . ASN A 1 284 ? -10.356 -6.176 30.890 1.00 84.25 284 ASN A CA 1
ATOM 2307 C C . ASN A 1 284 ? -9.111 -6.247 29.990 1.00 84.25 284 ASN A C 1
ATOM 2309 O O . ASN A 1 284 ? -8.495 -7.305 29.884 1.00 84.25 284 ASN A O 1
ATOM 2313 N N . ILE A 1 285 ? -8.674 -5.118 29.420 1.00 83.81 285 ILE A N 1
ATOM 2314 C CA . ILE A 1 285 ? -7.440 -5.056 28.619 1.00 83.81 285 ILE A CA 1
ATOM 2315 C C . ILE A 1 285 ? -6.236 -5.531 29.446 1.00 83.81 285 ILE A C 1
ATOM 2317 O O . ILE A 1 285 ? -5.531 -6.438 29.013 1.00 83.81 285 ILE A O 1
ATOM 2321 N N . ALA A 1 286 ? -6.048 -4.985 30.652 1.00 86.31 286 ALA A N 1
ATOM 2322 C CA . ALA A 1 286 ? -4.944 -5.353 31.542 1.00 86.31 286 ALA A CA 1
ATOM 2323 C C . ALA A 1 286 ? -4.945 -6.845 31.916 1.00 86.31 286 ALA A C 1
ATOM 2325 O O . ALA A 1 286 ? -3.887 -7.442 32.088 1.00 86.31 286 ALA A O 1
ATOM 2326 N N . SER A 1 287 ? -6.128 -7.460 32.037 1.00 86.88 287 SER A N 1
ATOM 2327 C CA . SER A 1 287 ? -6.245 -8.893 32.337 1.00 86.88 287 SER A CA 1
ATOM 2328 C C . SER A 1 287 ? -5.846 -9.796 31.167 1.00 86.88 287 SER A C 1
ATOM 2330 O O . SER A 1 287 ? -5.465 -10.945 31.375 1.00 86.88 287 SER A O 1
ATOM 2332 N N . ARG A 1 288 ? -5.937 -9.279 29.937 1.00 82.56 288 ARG A N 1
ATOM 2333 C CA . ARG A 1 288 ? -5.636 -10.011 28.701 1.00 82.56 288 ARG A CA 1
ATOM 2334 C C . ARG A 1 288 ? -4.190 -9.838 28.260 1.00 82.56 288 ARG A C 1
ATOM 2336 O O . ARG A 1 288 ? -3.653 -10.723 27.601 1.00 82.56 288 ARG A O 1
ATOM 2343 N N . ASP A 1 289 ? -3.586 -8.709 28.605 1.00 79.19 289 ASP A N 1
ATOM 2344 C CA . ASP A 1 289 ? -2.204 -8.391 28.288 1.00 79.19 289 ASP A CA 1
ATOM 2345 C C . ASP A 1 289 ? -1.570 -7.560 29.405 1.00 79.19 289 ASP A C 1
ATOM 2347 O O . ASP A 1 289 ? -1.935 -6.409 29.648 1.00 79.19 289 ASP A O 1
ATOM 2351 N N . SER A 1 290 ? -0.591 -8.165 30.071 1.00 78.75 290 SER A N 1
ATOM 2352 C CA . SER A 1 290 ? 0.182 -7.555 31.148 1.00 78.75 290 SER A CA 1
ATOM 2353 C C . SER A 1 290 ? 1.493 -6.932 30.667 1.00 78.75 290 SER A C 1
ATOM 2355 O O . SER A 1 290 ? 2.349 -6.597 31.492 1.00 78.75 290 SER A O 1
ATOM 2357 N N . THR A 1 291 ? 1.693 -6.766 29.353 1.00 83.75 291 THR A N 1
ATOM 2358 C CA . THR A 1 291 ? 2.906 -6.119 28.854 1.00 83.75 291 THR A CA 1
ATOM 2359 C C . THR A 1 291 ? 3.054 -4.706 29.423 1.00 83.75 291 THR A C 1
ATOM 2361 O O . THR A 1 291 ? 2.093 -3.975 29.700 1.00 83.75 291 THR A O 1
ATOM 2364 N N . LEU A 1 292 ? 4.313 -4.300 29.591 1.00 74.56 292 LEU A N 1
ATOM 2365 C CA . LEU A 1 292 ? 4.669 -2.967 30.071 1.00 74.56 292 LEU A CA 1
ATOM 2366 C C . LEU A 1 292 ? 4.060 -1.861 29.190 1.00 74.56 292 LEU A C 1
ATOM 2368 O O . LEU A 1 292 ? 3.636 -0.825 29.701 1.00 74.56 292 LEU A O 1
ATOM 2372 N N . LEU A 1 293 ? 3.987 -2.102 27.877 1.00 73.38 293 LEU A N 1
ATOM 2373 C CA . LEU A 1 293 ? 3.442 -1.164 26.895 1.00 73.38 293 LEU A CA 1
ATOM 2374 C C . LEU A 1 293 ? 1.946 -0.915 27.134 1.00 73.38 293 LEU A C 1
ATOM 2376 O O . LEU A 1 293 ? 1.522 0.235 27.237 1.00 73.38 293 LEU A O 1
ATOM 2380 N N . THR A 1 294 ? 1.176 -1.987 27.317 1.00 78.31 294 THR A N 1
ATOM 2381 C CA . THR A 1 294 ? -0.260 -1.922 27.614 1.00 78.31 294 THR A CA 1
ATOM 2382 C C . THR A 1 294 ? -0.514 -1.258 28.966 1.00 78.31 294 THR A C 1
ATOM 2384 O O . THR A 1 294 ? -1.371 -0.382 29.071 1.00 78.31 294 THR A O 1
ATOM 2387 N N . THR A 1 295 ? 0.289 -1.566 29.986 1.00 85.31 295 THR A N 1
ATOM 2388 C CA . THR A 1 295 ? 0.166 -0.943 31.316 1.00 85.31 295 THR A CA 1
ATOM 2389 C C . THR A 1 295 ? 0.399 0.572 31.266 1.00 85.31 295 THR A C 1
ATOM 2391 O O . THR A 1 295 ? -0.371 1.341 31.850 1.00 85.31 295 THR A O 1
ATOM 2394 N N . LYS A 1 296 ? 1.427 1.019 30.531 1.00 87.94 296 LYS A N 1
ATOM 2395 C CA . LYS A 1 296 ? 1.721 2.446 30.340 1.00 87.94 296 LYS A CA 1
ATOM 2396 C C . LYS A 1 296 ? 0.587 3.152 29.596 1.00 87.94 296 LYS A C 1
ATOM 2398 O O . LYS A 1 296 ? 0.105 4.180 30.064 1.00 87.94 296 LYS A O 1
ATOM 2403 N N . ALA A 1 297 ? 0.122 2.570 28.493 1.00 84.25 297 ALA A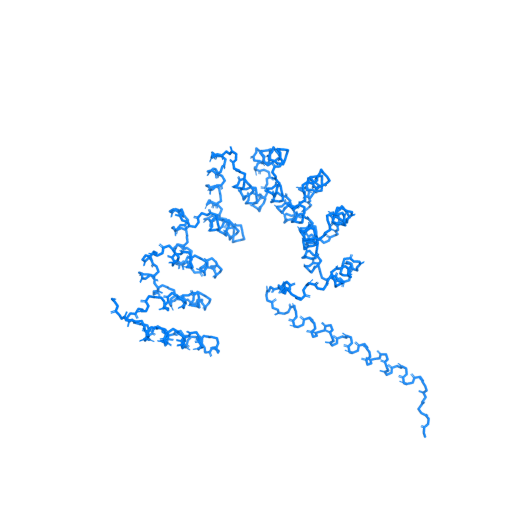 N 1
ATOM 2404 C CA . ALA A 1 297 ? -0.955 3.139 27.691 1.00 84.25 297 ALA A CA 1
ATOM 2405 C C . ALA A 1 297 ? -2.264 3.262 28.498 1.00 84.25 297 ALA A C 1
ATOM 2407 O O . ALA A 1 297 ? -2.917 4.304 28.471 1.00 84.25 297 ALA A O 1
ATOM 2408 N N . ILE A 1 298 ? -2.603 2.244 29.298 1.00 86.75 298 ILE A N 1
ATOM 2409 C CA . ILE A 1 298 ? -3.742 2.271 30.230 1.00 86.75 298 ILE A CA 1
ATOM 2410 C C . ILE A 1 298 ? -3.606 3.414 31.245 1.00 86.75 298 ILE A C 1
ATOM 2412 O O . ILE A 1 298 ? -4.572 4.140 31.489 1.00 86.75 298 ILE A O 1
ATOM 2416 N N . SER A 1 299 ? -2.419 3.589 31.834 1.00 89.81 299 SER A N 1
ATOM 2417 C CA . SER A 1 299 ? -2.160 4.677 32.782 1.00 89.81 299 SER A CA 1
ATOM 2418 C C . SER A 1 299 ? -2.368 6.050 32.141 1.00 89.81 299 SER A C 1
ATOM 2420 O O . SER A 1 299 ? -3.017 6.906 32.738 1.00 89.81 299 SER A O 1
ATOM 2422 N N . GLU A 1 300 ? -1.854 6.256 30.928 1.00 90.62 300 GLU A N 1
ATOM 2423 C CA . GLU A 1 300 ? -2.012 7.513 30.188 1.00 90.62 300 GLU A CA 1
ATOM 2424 C C . GLU A 1 300 ? -3.488 7.816 29.893 1.00 90.62 300 GLU A C 1
ATOM 2426 O O . GLU A 1 300 ? -3.924 8.961 30.035 1.00 90.62 300 GLU A O 1
ATOM 2431 N N . VAL A 1 301 ? -4.286 6.793 29.550 1.00 87.56 301 VAL A N 1
ATOM 2432 C CA . VAL A 1 301 ? -5.737 6.951 29.341 1.00 87.56 301 VAL A CA 1
ATOM 2433 C C . VAL A 1 301 ? -6.436 7.426 30.606 1.00 87.56 301 VAL A C 1
ATOM 2435 O O . VAL A 1 301 ? -7.203 8.388 30.549 1.00 87.56 301 VAL A O 1
ATOM 2438 N N . ARG A 1 302 ? -6.150 6.797 31.754 1.00 91.06 302 ARG A N 1
ATOM 2439 C CA . ARG A 1 302 ? -6.739 7.200 33.039 1.00 91.06 302 ARG A CA 1
ATOM 2440 C C . ARG A 1 302 ? -6.432 8.651 33.363 1.00 91.06 302 ARG A C 1
ATOM 2442 O O . ARG A 1 302 ? -7.348 9.411 33.662 1.00 91.06 302 ARG A O 1
ATOM 2449 N N . THR A 1 303 ? -5.160 9.038 33.273 1.00 93.19 303 THR A N 1
ATOM 2450 C CA . THR A 1 303 ? -4.728 10.403 33.585 1.00 93.19 303 THR A CA 1
ATOM 2451 C C . THR A 1 303 ? -5.433 11.423 32.695 1.00 93.19 303 THR A C 1
ATOM 2453 O O . THR A 1 303 ? -5.973 12.402 33.207 1.00 93.19 303 THR A O 1
ATOM 2456 N N . LYS A 1 304 ? -5.503 11.176 31.381 1.00 91.44 304 LYS A N 1
ATOM 2457 C CA . LYS A 1 304 ? -6.156 12.095 30.440 1.00 91.44 304 LYS A CA 1
ATOM 2458 C C . LYS A 1 304 ? -7.663 12.216 30.697 1.00 91.44 304 LYS A C 1
ATOM 2460 O O . LYS A 1 304 ? -8.192 13.327 30.720 1.00 91.44 304 LYS A O 1
ATOM 2465 N N . CYS A 1 305 ? -8.350 11.106 30.958 1.00 89.12 305 CYS A N 1
ATOM 2466 C CA . CYS A 1 305 ? -9.790 11.127 31.216 1.00 89.12 305 CYS A CA 1
ATOM 2467 C C . CYS A 1 305 ? -10.172 11.712 32.580 1.00 89.12 305 CYS A C 1
ATOM 2469 O O . CYS A 1 305 ? -11.246 12.286 32.703 1.00 89.12 305 CYS A O 1
ATOM 2471 N N . GLN A 1 306 ? -9.297 11.641 33.587 1.00 91.56 306 GLN A N 1
ATOM 2472 C CA . GLN A 1 306 ? -9.501 12.337 34.866 1.00 91.56 306 GLN A CA 1
ATOM 2473 C C . GLN A 1 306 ? -9.357 13.860 34.742 1.00 91.56 306 GLN A C 1
ATOM 2475 O O . GLN A 1 306 ? -9.961 14.600 35.512 1.00 91.56 306 GLN A O 1
ATOM 2480 N N . GLN A 1 307 ? -8.545 14.328 33.791 1.00 90.44 307 GLN A N 1
ATOM 2481 C CA . GLN A 1 307 ? -8.294 15.752 33.554 1.00 90.44 307 GLN A CA 1
ATOM 2482 C C . GLN A 1 307 ? -9.308 16.395 32.600 1.00 90.44 307 GLN A C 1
ATOM 2484 O O . GLN A 1 307 ? -9.384 17.620 32.528 1.00 90.44 307 GLN A O 1
ATOM 2489 N N . THR A 1 308 ? -10.075 15.589 31.864 1.00 83.62 308 THR A N 1
ATOM 2490 C CA . THR A 1 308 ? -11.066 16.076 30.902 1.00 83.62 308 THR A CA 1
ATOM 2491 C C . THR A 1 308 ? -12.416 16.229 31.612 1.00 83.62 308 THR A C 1
ATOM 2493 O O . THR A 1 308 ? -12.938 15.231 32.111 1.00 83.62 308 THR A O 1
ATOM 2496 N N . PRO A 1 309 ? -13.000 17.441 31.694 1.00 71.44 309 PRO A N 1
ATOM 2497 C CA . PRO A 1 309 ? -14.328 17.627 32.272 1.00 71.44 309 PRO A CA 1
ATOM 2498 C C . PRO A 1 309 ? -15.342 16.745 31.538 1.00 71.44 309 PRO A C 1
ATOM 2500 O O . PRO A 1 309 ? -15.371 16.741 30.306 1.00 71.44 309 PRO A O 1
ATOM 2503 N N . GLN A 1 310 ? -16.154 15.988 32.280 1.00 63.44 310 GLN A N 1
ATOM 2504 C CA . GLN A 1 310 ? -17.250 15.222 31.690 1.00 63.44 310 GLN A CA 1
ATOM 2505 C C . GLN A 1 310 ? -18.285 16.207 31.132 1.00 63.44 310 GLN A C 1
ATOM 2507 O O . GLN A 1 310 ? -19.025 16.820 31.900 1.00 63.44 310 GLN A O 1
ATOM 2512 N N . ASN A 1 311 ? -18.280 16.382 29.809 1.00 56.44 311 ASN A N 1
ATOM 2513 C CA . ASN A 1 311 ? -19.329 17.078 29.063 1.00 56.44 311 ASN A CA 1
ATOM 2514 C C . ASN A 1 311 ? -20.477 16.128 28.722 1.00 56.44 311 ASN A C 1
ATOM 2516 O O . ASN A 1 311 ? -20.192 14.962 28.358 1.00 56.44 311 ASN A O 1
#

Secondary structure (DSSP, 8-state):
----HHHHHHHHHHHHHHHHHHHHHHHHHHHHSSSS----HHHH--HHHHHHHHHTGGGS-HHHHHHHHHHHHHHT-HHHHHHHHHHHTT-S-HHHHHHHHHHHTT--SHHHHHHHHHHTT-SSHHHHHHHHHHHTT---HHHHHHHHHHHHTGGGS-HHHHHHHHHHHHH-TT-HHHHHHHHHHHHHHHHHS-HHHHHHHHHHHHHHHTTSHHHHHHHHHHHHHT--HHHHHHHHHHHHHTT-SHHHHHHHHHHT-S-HHHHHHHHHHHHHH--TTHHHHHHHHHHH---HHHHHHHHHHHHHHHHS---